Protein AF-A0AA97G2U2-F1 (afdb_monomer)

Sequence (354 aa):
MERSEQIRFDKLYQKHITTLKLQGKRKSTIDLYSRPLRRLATFFDRCPDRLSPEDLKTYFAALVESHSWSTVKTDRNGLQFFWKHVLGKHWDFVEIIKPPTVKRLPVILTPAEVERLLNTARKLRYYTILLTLYGMGLRLAEGLNLTIADIDSELMRVHLRIHFVVPGGGINTRRKEWRKLTGNYLFNGKNLAMVFRAKLLRALDEQELLSPSLKTRLPIEWVVNCKRVGKGLPALEYLSRYLYRGVISDTNILASKRGKVTFSYLNSETGKKEKRTLPGEDFLWLVLKHVLPRRLRRSRDYGFLRSNAKKQLSLVQLVLNVMVKAVEPVIRPKFTCRHGESMKHIAFSFVKPT

Nearest PDB structures (foldseek):
  2a3v-assembly1_D  TM=5.791E-01  e=4.083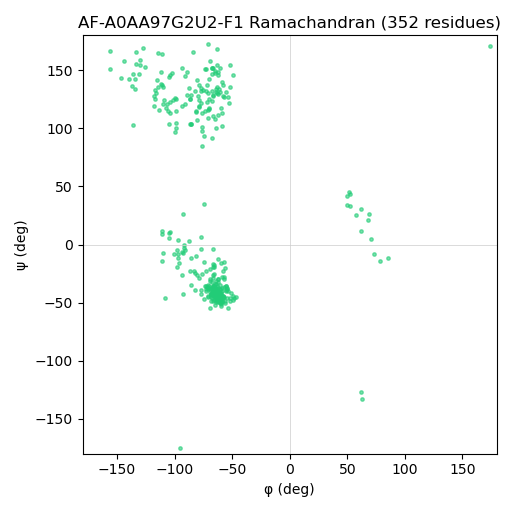E-06  Vibrio cholerae O1 biovar El Tor str. N16961
  2a3v-assembly1_A  TM=4.121E-01  e=2.142E-06  Vibrio cholerae O1 biovar El Tor str. N16961
  2a3v-assembly1_C  TM=4.114E-01  e=3.424E-06  Vibrio cholerae O1 biovar El Tor str. N16961
  5hxy-assembly5_E  TM=3.703E-01  e=7.227E-05  Thermoplasma acidophilum DSM 1728
  5jk0-assembly1_B  TM=4.618E-01  e=1.791E-02  Helicobacter pylori 26695

Solvent-accessible surface area (backbone atoms only — not comparable to full-atom values): 22022 Å² total; per-residue (Å²): 101,56,71,72,46,46,56,52,38,53,54,52,51,52,48,40,54,48,53,39,50,75,72,67,51,52,72,71,53,46,55,56,36,47,50,34,58,54,52,52,24,65,72,68,46,42,46,73,90,77,60,50,74,66,53,51,48,55,50,51,56,58,42,59,78,78,42,56,69,70,52,52,53,41,32,52,53,21,48,48,47,38,34,47,73,63,70,67,39,84,72,78,81,75,87,75,80,77,75,89,72,81,84,74,69,72,64,52,70,50,73,70,53,47,52,54,56,47,68,64,40,83,47,65,75,54,28,52,50,53,50,50,30,60,79,68,67,47,52,69,72,58,52,75,67,62,49,74,90,36,52,40,78,89,78,74,43,66,68,77,86,83,87,84,89,77,72,74,46,49,74,41,80,89,78,74,39,82,44,70,57,90,67,75,59,97,59,59,32,66,62,45,18,54,53,48,50,54,53,51,52,50,57,34,47,79,65,72,69,57,50,76,72,54,65,76,71,54,75,87,79,57,89,43,93,72,78,72,61,82,91,34,58,70,56,50,57,56,51,44,58,74,72,68,61,64,98,68,58,72,91,31,56,73,45,77,58,94,66,28,33,30,30,54,48,17,37,55,90,76,71,40,83,40,75,49,73,38,49,43,67,58,51,49,49,65,57,50,74,75,54,68,60,90,94,57,65,99,72,85,64,58,77,55,66,23,90,87,26,54,70,57,35,53,51,52,31,57,78,66,69,55,84,73,77,79,74,77,78,78,79,74,80,81,64,51,44,101,84,68,46,79,62,80,88,82,86,80,83,85,75,80,83,129

Secondary structure (DSSP, 8-state):
--HHHHHHHHHHHHHHHHHHHHTT--HHHHHHHHHHHHHHHHHHTS-GGG--HHHHHHHHHHHHHHS-HHHHHHHHHHHHHHIIIII---------PPP----PPPEE--HHHHHHHHHT--SHHHHHHHHHHHHHT--HHHHHT--GGGEETTTTEE---------SEEEETTTTEEEE-SSS-SS-HHHHHHHHHHHHHHHHHTTT---HHHHHHS-S---------TTSHHHHHHHHHHHS--SS-GGGEEEEETTEEEEEEEETTT-SEEEEEEEHHHHHHHHHTTSPPTT--S----GGGSTT-HHHHHHHHHHTT---PPPPP--PPP-B-TTSPBPPP-----PPP-

Radius of gyration: 27.24 Å; Cα contacts (8 Å, |Δi|>4): 253; chains: 1; bounding box: 66×60×68 Å

Structure (mmCIF, N/CA/C/O backbone):
data_AF-A0AA97G2U2-F1
#
_entry.id   AF-A0AA97G2U2-F1
#
loop_
_atom_site.group_PDB
_atom_site.id
_atom_site.type_symbol
_atom_site.label_atom_id
_atom_site.label_alt_id
_atom_site.label_comp_id
_atom_site.label_asym_id
_atom_site.label_entity_id
_atom_site.label_seq_id
_atom_site.pdbx_PDB_ins_code
_atom_site.Cartn_x
_atom_site.Cartn_y
_atom_site.Cartn_z
_atom_site.occupancy
_atom_site.B_iso_or_equiv
_atom_site.auth_seq_id
_atom_site.auth_comp_id
_atom_site.auth_asym_id
_atom_site.auth_atom_id
_atom_site.pdbx_PDB_model_num
ATOM 1 N N . MET A 1 1 ? -24.948 20.578 20.829 1.00 77.25 1 MET A N 1
ATOM 2 C CA . MET A 1 1 ? -24.490 19.706 21.923 1.00 77.25 1 MET A CA 1
ATOM 3 C C . MET A 1 1 ? -24.205 20.587 23.129 1.00 77.25 1 MET A C 1
ATOM 5 O O . MET A 1 1 ? -23.583 21.636 22.964 1.00 77.25 1 MET A O 1
ATOM 9 N N . GLU A 1 2 ? -24.676 20.225 24.323 1.00 85.38 2 GLU A N 1
ATOM 10 C CA . GLU A 1 2 ? -24.436 21.028 25.531 1.00 85.38 2 GLU A CA 1
ATOM 11 C C . GLU A 1 2 ? -22.942 21.121 25.880 1.00 85.38 2 GLU A C 1
ATOM 13 O O . GLU A 1 2 ? -22.147 20.232 25.565 1.00 85.38 2 GLU A O 1
ATOM 18 N N . ARG A 1 3 ? -22.539 22.185 26.587 1.00 85.56 3 ARG A N 1
ATOM 19 C CA . ARG A 1 3 ? -21.127 22.447 26.930 1.00 85.56 3 ARG A CA 1
ATOM 20 C C . ARG A 1 3 ? -20.479 21.297 27.714 1.00 85.56 3 ARG A C 1
ATOM 22 O O . ARG A 1 3 ? -19.308 20.988 27.497 1.00 85.56 3 ARG A O 1
ATOM 29 N N . SER A 1 4 ? -21.235 20.647 28.597 1.00 86.44 4 SER A N 1
ATOM 30 C CA . SER A 1 4 ? -20.796 19.479 29.374 1.00 86.44 4 SER A CA 1
ATOM 31 C C . SER A 1 4 ? -20.524 18.259 28.479 1.00 86.44 4 SER A C 1
ATOM 33 O O . SER A 1 4 ? -19.511 17.572 28.640 1.00 86.44 4 SER A O 1
ATOM 35 N N . GLU A 1 5 ? -21.384 18.019 27.489 1.00 86.06 5 GLU A N 1
ATOM 36 C CA . GLU A 1 5 ? -21.228 16.951 26.503 1.00 86.06 5 GLU A CA 1
ATOM 37 C C . GLU A 1 5 ? -20.093 17.234 25.513 1.00 86.06 5 GLU A C 1
ATOM 39 O O . GLU A 1 5 ? -19.361 16.310 25.157 1.00 86.06 5 GLU A O 1
ATOM 44 N N . GLN A 1 6 ? -19.873 18.497 25.136 1.00 88.69 6 GLN A N 1
ATOM 45 C CA . GLN A 1 6 ? -18.737 18.905 24.304 1.00 88.69 6 GLN A CA 1
ATOM 46 C C . GLN A 1 6 ? -17.396 18.599 24.972 1.00 88.69 6 GLN A C 1
ATOM 48 O O . GLN A 1 6 ? -16.544 17.948 24.369 1.00 88.69 6 GLN A O 1
ATOM 53 N N . ILE A 1 7 ? -17.243 18.952 26.250 1.00 91.94 7 ILE A N 1
ATOM 54 C CA . ILE A 1 7 ? -16.037 18.628 27.028 1.00 91.94 7 ILE A CA 1
ATOM 55 C C . ILE A 1 7 ? -15.820 17.107 27.089 1.00 91.94 7 ILE A C 1
ATOM 57 O O . ILE A 1 7 ? -14.694 16.613 26.957 1.00 91.94 7 ILE A O 1
ATOM 61 N N . ARG A 1 8 ? -16.903 16.337 27.263 1.00 92.81 8 ARG A N 1
ATOM 62 C CA . ARG A 1 8 ? -16.850 14.870 27.280 1.00 92.81 8 ARG A CA 1
ATOM 63 C C . ARG A 1 8 ? -16.425 14.301 25.925 1.00 92.81 8 ARG A C 1
ATOM 65 O O . ARG A 1 8 ? -15.553 13.428 25.885 1.00 92.81 8 ARG A O 1
ATOM 72 N N . PHE A 1 9 ? -16.999 14.807 24.835 1.00 94.50 9 PHE A N 1
ATOM 73 C CA . PHE A 1 9 ? -16.639 14.420 23.474 1.00 94.50 9 PHE A CA 1
ATOM 74 C C . PHE A 1 9 ? -15.167 14.699 23.195 1.00 94.50 9 PHE A C 1
ATOM 76 O O . PHE A 1 9 ? -14.460 13.793 22.760 1.00 94.50 9 PHE A O 1
ATOM 83 N N . ASP A 1 10 ? -14.679 15.897 23.513 1.00 93.69 10 ASP A N 1
ATOM 84 C CA . ASP A 1 10 ? -13.291 16.281 23.262 1.00 93.69 10 ASP A CA 1
ATOM 85 C C . ASP A 1 10 ? -12.318 15.361 24.010 1.00 93.69 10 ASP A C 1
ATOM 87 O O . ASP A 1 10 ? -11.344 14.868 23.431 1.00 93.69 10 ASP A O 1
ATOM 91 N N . LYS A 1 11 ? -12.626 15.017 25.268 1.00 95.31 11 LYS A N 1
ATOM 92 C CA . LYS A 1 11 ? -11.837 14.058 26.055 1.00 95.31 11 LYS A CA 1
ATOM 93 C C . LYS A 1 11 ? -11.797 12.672 25.401 1.00 95.31 11 LYS A C 1
ATOM 95 O O . LYS A 1 11 ? -10.724 12.073 25.278 1.00 95.31 11 LYS A O 1
ATOM 100 N N . LEU A 1 12 ? -12.944 12.151 24.963 1.00 95.19 12 LEU A N 1
ATOM 101 C CA . LEU A 1 12 ? -13.034 10.846 24.298 1.00 95.19 12 LEU A CA 1
ATOM 102 C C . LEU A 1 12 ? -12.365 10.847 22.920 1.00 95.19 12 LEU A C 1
ATOM 104 O O . LEU A 1 12 ? -11.692 9.881 22.555 1.00 95.19 12 LEU A O 1
ATOM 108 N N . TYR A 1 13 ? -12.491 11.942 22.180 1.00 95.75 13 TYR A N 1
ATOM 109 C CA . TYR A 1 13 ? -11.870 12.138 20.880 1.00 95.75 13 TYR A CA 1
ATOM 110 C C . TYR A 1 13 ? -10.338 12.164 20.992 1.00 95.75 13 TYR A C 1
ATOM 112 O O . TYR A 1 13 ? -9.645 11.471 20.239 1.00 95.75 13 TYR A O 1
ATOM 120 N N . GLN A 1 14 ? -9.789 12.867 21.989 1.00 96.38 14 GLN A N 1
ATOM 121 C CA . GLN A 1 14 ? -8.349 12.845 22.268 1.00 96.38 14 GLN A CA 1
ATOM 122 C C . GLN A 1 14 ? -7.867 11.467 22.725 1.00 96.38 14 GLN A C 1
ATOM 124 O O . GLN A 1 14 ? -6.810 10.999 22.281 1.00 96.38 14 GLN A O 1
ATOM 129 N N . LYS A 1 15 ? -8.656 10.767 23.550 1.00 96.00 15 LYS A N 1
ATOM 130 C CA . LYS A 1 15 ? -8.360 9.382 23.939 1.00 96.00 15 LYS A CA 1
ATOM 131 C C . LYS A 1 15 ? -8.313 8.470 22.710 1.00 96.00 15 LYS A C 1
ATOM 133 O O . LYS A 1 15 ? -7.369 7.701 22.569 1.00 96.00 15 LYS A O 1
ATOM 138 N N . HIS A 1 16 ? -9.250 8.611 21.771 1.00 96.38 16 HIS A N 1
ATOM 139 C CA . HIS A 1 16 ? -9.268 7.851 20.515 1.00 96.38 16 HIS A CA 1
ATOM 140 C C . HIS A 1 16 ? -8.024 8.081 19.660 1.00 96.38 16 HIS A C 1
ATOM 142 O O . HIS A 1 16 ? -7.372 7.120 19.246 1.00 96.38 16 HIS A O 1
ATOM 148 N N . ILE A 1 17 ? -7.649 9.344 19.437 1.00 96.25 17 ILE A N 1
ATOM 149 C CA . ILE A 1 17 ? -6.424 9.693 18.703 1.00 96.25 17 ILE A CA 1
ATOM 150 C C . ILE A 1 17 ? -5.197 9.086 19.388 1.00 96.25 17 ILE A C 1
ATOM 152 O O . ILE A 1 17 ? -4.329 8.522 18.717 1.00 96.25 17 ILE A O 1
ATOM 156 N N . THR A 1 18 ? -5.125 9.180 20.714 1.00 96.25 18 THR A N 1
ATOM 157 C CA . THR A 1 18 ? -4.015 8.638 21.504 1.00 96.25 18 THR A CA 1
ATOM 158 C C . THR A 1 18 ? -3.934 7.121 21.363 1.00 96.25 18 THR A C 1
ATOM 160 O O . THR A 1 18 ? -2.876 6.600 21.015 1.00 96.25 18 THR A O 1
ATOM 163 N N . THR A 1 19 ? -5.050 6.404 21.492 1.00 95.06 19 THR A N 1
ATOM 164 C CA . THR A 1 19 ? -5.099 4.948 21.303 1.00 95.06 19 THR A CA 1
ATOM 165 C C . THR A 1 19 ? -4.700 4.537 19.883 1.00 95.06 19 THR A C 1
ATOM 167 O O . THR A 1 19 ? -3.943 3.582 19.702 1.00 95.06 19 THR A O 1
ATOM 170 N N . LEU A 1 20 ? -5.138 5.272 18.854 1.00 94.25 20 LEU A N 1
ATOM 171 C CA . LEU A 1 20 ? -4.722 5.021 17.470 1.00 94.25 20 LEU A CA 1
ATOM 172 C C . LEU A 1 20 ? -3.209 5.222 17.275 1.00 94.25 20 LEU A C 1
ATOM 174 O O . LEU A 1 20 ? -2.570 4.427 16.576 1.00 94.25 20 LEU A O 1
ATOM 178 N N . LYS A 1 21 ? -2.622 6.253 17.898 1.00 93.50 21 LYS A N 1
ATOM 179 C CA . LYS A 1 21 ? -1.168 6.491 17.886 1.00 93.50 21 LYS A CA 1
ATOM 180 C C . LYS A 1 21 ? -0.411 5.367 18.593 1.00 93.50 21 LYS A C 1
ATOM 182 O O . LYS A 1 21 ? 0.549 4.851 18.025 1.00 93.50 21 LYS A O 1
ATOM 187 N N . LEU A 1 22 ? -0.868 4.949 19.775 1.00 91.38 22 LEU A N 1
ATOM 188 C CA . LEU A 1 22 ? -0.257 3.866 20.556 1.00 91.38 22 LEU A CA 1
ATOM 189 C C . LEU A 1 22 ? -0.299 2.522 19.816 1.00 91.38 22 LEU A C 1
ATOM 191 O O . LEU A 1 22 ? 0.646 1.743 19.886 1.00 91.38 22 LEU A O 1
ATOM 195 N N . GLN A 1 23 ? -1.337 2.278 19.011 1.00 88.00 23 GLN A N 1
ATOM 196 C CA . GLN A 1 23 ? -1.393 1.119 18.113 1.00 88.00 23 GLN A CA 1
ATOM 197 C C . GLN A 1 23 ? -0.549 1.263 16.829 1.00 88.00 23 GLN A C 1
ATOM 199 O O . GLN A 1 23 ? -0.628 0.418 15.931 1.00 88.00 23 GLN A O 1
ATOM 204 N N . GLY A 1 24 ? 0.240 2.331 16.690 1.00 83.88 24 GLY A N 1
ATOM 205 C CA . GLY A 1 24 ? 1.142 2.539 15.558 1.00 83.88 24 GLY A CA 1
ATOM 206 C C . GLY A 1 24 ? 0.432 2.806 14.227 1.00 83.88 24 GLY A C 1
ATOM 207 O O . GLY A 1 24 ? 0.981 2.503 13.161 1.00 83.88 24 GLY A O 1
ATOM 208 N N . LYS A 1 25 ? -0.799 3.341 14.247 1.00 85.19 25 LYS A N 1
ATOM 209 C CA . LYS A 1 25 ? -1.521 3.690 13.013 1.00 85.19 25 LYS A CA 1
ATOM 210 C C . LYS A 1 25 ? -0.831 4.857 12.295 1.00 85.19 25 LYS A C 1
ATOM 212 O O . LYS A 1 25 ? -0.264 5.756 12.912 1.00 85.19 25 LYS A O 1
ATOM 217 N N . ARG A 1 26 ? -0.874 4.859 10.956 1.00 79.81 26 ARG A N 1
ATOM 218 C CA . ARG A 1 26 ? -0.343 5.973 10.147 1.00 79.81 26 ARG A CA 1
ATOM 219 C C . ARG A 1 26 ? -1.197 7.229 10.356 1.00 79.81 26 ARG A C 1
ATOM 221 O O . ARG A 1 26 ? -2.400 7.103 10.554 1.00 79.81 26 ARG A O 1
ATOM 228 N N . LYS A 1 27 ? -0.608 8.424 10.202 1.00 85.75 27 LYS A N 1
ATOM 229 C CA . LYS A 1 27 ? -1.322 9.718 10.295 1.00 85.75 27 LYS A CA 1
ATOM 230 C C . LYS A 1 27 ? -2.602 9.759 9.448 1.00 85.75 27 LYS A C 1
ATOM 232 O O . LYS A 1 27 ? -3.647 10.144 9.952 1.00 85.75 27 LYS A O 1
ATOM 237 N N . SER A 1 28 ? -2.539 9.275 8.205 1.00 83.94 28 SER A N 1
ATOM 238 C CA . SER A 1 28 ? -3.712 9.196 7.324 1.00 83.94 28 SER A CA 1
ATOM 239 C C . SER A 1 28 ? -4.807 8.273 7.863 1.00 83.94 28 SER A C 1
ATOM 241 O O . SER A 1 28 ? -5.982 8.586 7.740 1.00 83.94 28 SER A O 1
ATOM 243 N N . THR A 1 29 ? -4.445 7.153 8.494 1.00 86.38 29 THR A N 1
ATOM 244 C CA . THR A 1 29 ? -5.404 6.250 9.146 1.00 86.38 29 THR A CA 1
ATOM 245 C C . THR A 1 29 ? -6.003 6.877 10.400 1.00 86.38 29 THR A C 1
ATOM 247 O O . THR A 1 29 ? -7.185 6.682 10.645 1.00 86.38 29 THR A O 1
ATOM 250 N N . ILE A 1 30 ? -5.209 7.625 11.175 1.00 92.06 30 ILE A N 1
ATOM 251 C CA . ILE A 1 30 ? -5.694 8.332 12.367 1.00 92.06 30 ILE A CA 1
ATOM 252 C C . ILE A 1 30 ? -6.787 9.327 11.975 1.00 92.06 30 ILE A C 1
ATOM 254 O O . ILE A 1 30 ? -7.871 9.271 12.543 1.00 92.06 30 ILE A O 1
ATOM 258 N N . ASP A 1 31 ? -6.527 10.173 10.975 1.00 91.38 31 ASP A N 1
ATOM 259 C CA . ASP A 1 31 ? -7.524 11.132 10.487 1.00 91.38 31 ASP A CA 1
ATOM 260 C C . ASP A 1 31 ? -8.761 10.423 9.917 1.00 91.38 31 ASP A C 1
ATOM 262 O O . ASP A 1 31 ? -9.901 10.754 10.240 1.00 91.38 31 ASP A O 1
ATOM 266 N N . LEU A 1 32 ? -8.547 9.371 9.125 1.00 91.56 32 LEU A N 1
ATOM 267 C CA . LEU A 1 32 ? -9.634 8.597 8.542 1.00 91.56 32 LEU A CA 1
ATOM 268 C C . LEU A 1 32 ? -10.539 7.955 9.612 1.00 91.56 32 LEU A C 1
ATOM 270 O O . LEU A 1 32 ? -11.752 7.927 9.438 1.00 91.56 32 LEU A O 1
ATOM 274 N N . TYR A 1 33 ? -9.966 7.463 10.715 1.00 94.75 33 TYR A N 1
ATOM 275 C CA . TYR A 1 33 ? -10.696 6.797 11.802 1.00 94.75 33 TYR A CA 1
ATOM 276 C C . TYR A 1 33 ? -11.264 7.779 12.833 1.00 94.75 33 TYR A C 1
ATOM 278 O O . TYR A 1 33 ? -12.066 7.366 13.669 1.00 94.75 33 TYR A O 1
ATOM 286 N N . SER A 1 34 ? -10.872 9.055 12.805 1.00 94.12 34 SER A N 1
ATOM 287 C CA . SER A 1 34 ? -11.412 10.085 13.698 1.00 94.12 34 SER A CA 1
ATOM 288 C C . SER A 1 34 ? -12.587 10.854 13.080 1.00 94.12 34 SER A C 1
ATOM 290 O O . SER A 1 34 ? -13.474 11.311 13.797 1.00 94.12 34 SER A O 1
ATOM 292 N N . ARG A 1 35 ? -12.662 10.947 11.743 1.00 94.38 35 ARG A N 1
ATOM 293 C CA . ARG A 1 35 ? -13.822 11.507 11.014 1.00 94.38 35 ARG A CA 1
ATOM 294 C C . ARG A 1 35 ? -15.188 10.920 11.409 1.00 94.38 35 ARG A C 1
ATOM 296 O O . ARG A 1 35 ? -16.113 11.721 11.514 1.00 94.38 35 ARG A O 1
ATOM 303 N N . PRO A 1 36 ? -15.351 9.601 11.623 1.00 93.88 36 PRO A N 1
ATOM 304 C CA . PRO A 1 36 ? -16.652 9.013 11.936 1.00 93.88 36 PRO A CA 1
ATOM 305 C C . PRO A 1 36 ? -17.188 9.488 13.285 1.00 93.88 36 PRO A C 1
ATOM 307 O O . PRO A 1 36 ? -18.372 9.749 13.397 1.00 93.88 36 PRO A O 1
ATOM 310 N N . LEU A 1 37 ? -16.317 9.685 14.283 1.00 94.12 37 LEU A N 1
ATOM 311 C CA . LEU A 1 37 ? -16.710 10.206 15.598 1.00 94.12 37 LEU A CA 1
ATOM 312 C C . LEU A 1 37 ? -17.297 11.611 15.506 1.00 94.12 37 LEU A C 1
ATOM 314 O O . LEU A 1 37 ? -18.313 11.886 16.130 1.00 94.12 37 LEU A O 1
ATOM 318 N N . ARG A 1 38 ? -16.667 12.481 14.706 1.00 93.31 38 ARG A N 1
ATOM 319 C CA . ARG A 1 38 ? -17.168 13.839 14.463 1.00 93.31 38 ARG A CA 1
ATOM 320 C C . ARG A 1 38 ? -18.510 13.802 13.740 1.00 93.31 38 ARG A C 1
ATOM 322 O O . ARG A 1 38 ? -19.444 14.436 14.196 1.00 93.31 38 ARG A O 1
ATOM 329 N N . ARG A 1 39 ? -18.623 13.011 12.666 1.00 92.81 39 ARG A N 1
ATOM 330 C CA . ARG A 1 39 ? -19.886 12.871 11.923 1.00 92.81 39 ARG A CA 1
ATOM 331 C C . ARG A 1 39 ? -21.014 12.323 12.792 1.00 92.81 39 ARG A C 1
ATOM 333 O O . ARG A 1 39 ? -22.110 12.857 12.737 1.00 92.81 39 ARG A O 1
ATOM 340 N N . LEU A 1 40 ? -20.733 11.309 13.605 1.00 92.69 40 LEU A N 1
ATOM 341 C CA . LEU A 1 40 ? -21.715 10.700 14.496 1.00 92.69 40 LEU A CA 1
ATOM 342 C C . LEU A 1 40 ? -22.173 11.678 15.588 1.00 92.69 40 LEU A C 1
ATOM 344 O O . LEU A 1 40 ? -23.368 11.791 15.834 1.00 92.69 40 LEU A O 1
ATOM 348 N N . ALA A 1 41 ? -21.234 12.417 16.191 1.00 92.50 41 ALA A N 1
ATOM 349 C CA . ALA A 1 41 ? -21.554 13.440 17.184 1.00 92.50 41 ALA A CA 1
ATOM 350 C C . ALA A 1 41 ? -22.382 14.585 16.584 1.00 92.50 41 ALA A C 1
ATOM 352 O O . ALA A 1 41 ? -23.347 15.014 17.198 1.00 92.50 41 ALA A O 1
ATOM 353 N N . THR A 1 42 ? -22.055 15.035 15.367 1.00 92.25 42 THR A N 1
ATOM 354 C CA . THR A 1 42 ? -22.853 16.040 14.647 1.00 92.25 42 THR A CA 1
ATOM 355 C C . THR A 1 42 ? -24.238 15.517 14.264 1.00 92.25 42 THR A C 1
ATOM 357 O O . THR A 1 42 ? -25.196 16.272 14.320 1.00 92.25 42 THR A O 1
ATOM 360 N N . PHE A 1 43 ? -24.361 14.240 13.886 1.00 92.88 43 PHE A N 1
ATOM 361 C CA . PHE A 1 43 ? -25.628 13.655 13.440 1.00 92.88 43 PHE A CA 1
ATOM 362 C C . PHE A 1 43 ? -26.667 13.547 14.565 1.00 92.88 43 PHE A C 1
ATOM 364 O O . PHE A 1 43 ? -27.832 13.850 14.344 1.00 92.88 43 PHE A O 1
ATOM 371 N N . PHE A 1 44 ? -26.250 13.132 15.765 1.00 91.94 44 PHE A N 1
ATOM 372 C CA . PHE A 1 44 ? -27.149 12.981 16.921 1.00 91.94 44 PHE A CA 1
ATOM 373 C C . PHE A 1 44 ? -27.139 14.168 17.885 1.00 91.94 44 PHE A C 1
ATOM 375 O O . PHE A 1 44 ? -27.868 14.150 18.873 1.00 91.94 44 PHE A O 1
ATOM 382 N N . ASP A 1 45 ? -26.270 15.149 17.638 1.00 90.25 45 ASP A N 1
ATOM 383 C CA . ASP A 1 45 ? -25.952 16.249 18.552 1.00 90.25 45 ASP A CA 1
ATOM 384 C C . ASP A 1 45 ? -25.617 15.790 19.987 1.00 90.25 45 ASP A C 1
ATOM 386 O O . ASP A 1 45 ? -25.945 16.453 20.971 1.00 90.25 45 ASP A O 1
ATOM 390 N N . ARG A 1 46 ? -24.983 14.615 20.108 1.00 88.75 46 ARG A N 1
ATOM 391 C CA . ARG A 1 46 ? -24.734 13.906 21.373 1.00 88.75 46 ARG A CA 1
ATOM 392 C C . ARG A 1 46 ? -23.396 13.185 21.377 1.00 88.75 46 ARG A C 1
ATOM 394 O O . ARG A 1 46 ? -22.847 12.810 20.338 1.00 88.75 46 ARG A O 1
ATOM 401 N N . CYS A 1 47 ? -22.883 12.921 22.577 1.00 89.38 47 CYS A N 1
ATOM 402 C CA . CYS A 1 47 ? -21.619 12.209 22.734 1.00 89.38 47 CYS A CA 1
ATOM 403 C C . CYS A 1 47 ? -21.723 10.727 22.280 1.00 89.38 47 CYS A C 1
ATOM 405 O O . CYS A 1 47 ? -22.635 10.020 22.718 1.00 89.38 47 CYS A O 1
ATOM 407 N N . PRO A 1 48 ? -20.778 10.205 21.462 1.00 87.94 48 PRO A N 1
ATOM 408 C CA . PRO A 1 48 ? -20.838 8.848 20.908 1.00 87.94 48 PRO A CA 1
ATOM 409 C C . PRO A 1 48 ? -20.928 7.699 21.920 1.00 87.94 48 PRO A C 1
ATOM 411 O O . PRO A 1 48 ? -21.358 6.608 21.563 1.00 87.94 48 PRO A O 1
ATOM 414 N N . ASP A 1 49 ? -20.497 7.897 23.168 1.00 88.94 49 ASP A N 1
ATOM 415 C CA . ASP A 1 49 ? -20.493 6.852 24.200 1.00 88.94 49 ASP A CA 1
ATOM 416 C C . ASP A 1 49 ? -21.880 6.529 24.776 1.00 88.94 49 ASP A C 1
ATOM 418 O O . ASP A 1 49 ? -22.038 5.482 25.421 1.00 88.94 49 ASP A O 1
ATOM 422 N N . ARG A 1 50 ? -22.858 7.410 24.527 1.00 87.25 50 ARG A N 1
ATOM 423 C CA . ARG A 1 50 ? -24.265 7.283 24.933 1.00 87.25 50 ARG A CA 1
ATOM 424 C C . ARG A 1 50 ? -25.164 6.658 23.864 1.00 87.25 50 ARG A C 1
ATOM 426 O O . ARG A 1 50 ? -26.328 6.408 24.146 1.00 87.25 50 ARG A O 1
ATOM 433 N N . LEU A 1 51 ? -24.640 6.413 22.665 1.00 87.94 51 LEU A N 1
ATOM 434 C CA . LEU A 1 51 ? -25.425 5.888 21.552 1.00 87.94 51 LEU A CA 1
ATOM 435 C C . LEU A 1 51 ? -25.651 4.381 21.688 1.00 87.94 51 LEU A C 1
ATOM 437 O O . LEU A 1 51 ? -24.737 3.620 22.026 1.00 87.94 51 LEU A O 1
ATOM 441 N N . SER A 1 52 ? -26.877 3.968 21.396 1.00 87.44 52 SER A N 1
ATOM 442 C CA . SER A 1 52 ? -27.314 2.579 21.353 1.00 87.44 52 SER A CA 1
ATOM 443 C C . SER A 1 52 ? -27.004 1.930 19.993 1.00 87.44 52 SER A C 1
ATOM 445 O O . SER A 1 52 ? -26.721 2.620 19.008 1.00 87.44 52 SER A O 1
ATOM 447 N N . PRO A 1 53 ? -27.076 0.591 19.889 1.00 85.06 53 PRO A N 1
ATOM 448 C CA . PRO A 1 53 ? -26.997 -0.093 18.599 1.00 85.06 53 PRO A CA 1
ATOM 449 C C . PRO A 1 53 ? -28.068 0.361 17.591 1.00 85.06 53 PRO A C 1
ATOM 451 O O . PRO A 1 53 ? -27.805 0.360 16.388 1.00 85.06 53 PRO A O 1
ATOM 454 N N . GLU A 1 54 ? -29.245 0.783 18.063 1.00 86.25 54 GLU A N 1
ATOM 455 C CA . GLU A 1 54 ? -30.331 1.266 17.201 1.00 86.25 54 GLU A CA 1
ATOM 456 C C . GLU A 1 54 ? -30.029 2.661 16.631 1.00 86.25 54 GLU A C 1
ATOM 458 O O . GLU A 1 54 ? -30.255 2.922 15.448 1.00 86.25 54 GLU A O 1
ATOM 463 N N . ASP A 1 55 ? -29.379 3.522 17.416 1.00 89.50 55 ASP A N 1
ATOM 464 C CA . ASP A 1 55 ? -28.857 4.801 16.921 1.00 89.50 55 ASP A CA 1
ATOM 465 C C . ASP A 1 55 ? -27.805 4.566 15.826 1.00 89.50 55 ASP A C 1
ATOM 467 O O . ASP A 1 55 ? -27.806 5.210 14.776 1.00 89.50 55 ASP A O 1
ATOM 471 N N . LEU A 1 56 ? -26.921 3.579 16.010 1.00 88.75 56 LEU A N 1
ATOM 472 C CA . LEU A 1 56 ? -25.928 3.237 14.990 1.00 88.75 56 LEU A CA 1
ATOM 473 C C . LEU A 1 56 ? -26.579 2.745 13.689 1.00 88.75 56 LEU A C 1
ATOM 475 O O . LEU A 1 56 ? -26.098 3.109 12.614 1.00 88.75 56 LEU A O 1
ATOM 479 N N . LYS A 1 57 ? -27.669 1.967 13.757 1.00 88.81 57 LYS A N 1
ATOM 480 C CA . LYS A 1 57 ? -28.447 1.583 12.565 1.00 88.81 57 LYS A CA 1
ATOM 481 C C . LYS A 1 57 ? -29.005 2.807 11.847 1.00 88.81 57 LYS A C 1
ATOM 483 O O . LYS A 1 57 ? -28.785 2.933 10.644 1.00 88.81 57 LYS A O 1
ATOM 488 N N . THR A 1 58 ? -29.638 3.721 12.580 1.00 90.88 58 THR A N 1
ATOM 489 C CA . THR A 1 58 ? -30.186 4.975 12.035 1.00 90.88 58 THR A CA 1
ATOM 490 C C . THR A 1 58 ? -29.104 5.802 11.336 1.00 90.88 58 THR A C 1
ATOM 492 O O . THR A 1 58 ? -29.283 6.236 10.198 1.00 90.88 58 THR A O 1
ATOM 495 N N . TYR A 1 59 ? -27.9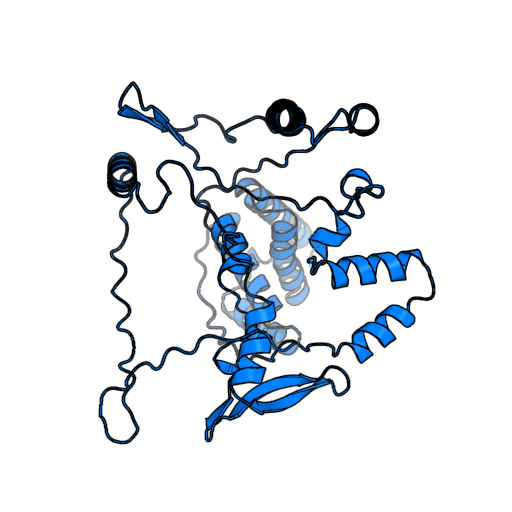31 5.944 11.960 1.00 91.94 59 TYR A N 1
ATOM 496 C CA . TYR A 1 59 ? -26.794 6.635 11.351 1.00 91.94 59 TYR A CA 1
ATOM 497 C C . TYR A 1 59 ? -26.318 5.959 10.064 1.00 91.94 59 TYR A C 1
ATOM 499 O O . TYR A 1 59 ? -26.095 6.626 9.055 1.00 91.94 59 TYR A O 1
ATOM 507 N N . PHE A 1 60 ? -26.140 4.635 10.078 1.00 91.00 60 PHE A N 1
ATOM 508 C CA . PHE A 1 60 ? -25.651 3.923 8.902 1.00 91.00 60 PHE A CA 1
ATOM 509 C C . PHE A 1 60 ? -26.667 3.894 7.759 1.00 91.00 60 PHE A C 1
ATOM 511 O O . PHE A 1 60 ? -26.234 3.949 6.609 1.00 91.00 60 PHE A O 1
ATOM 518 N N . ALA A 1 61 ? -27.970 3.875 8.049 1.00 89.75 61 ALA A N 1
ATOM 519 C CA . ALA A 1 61 ? -29.018 4.020 7.042 1.00 89.75 61 ALA A CA 1
ATOM 520 C C . ALA A 1 61 ? -28.888 5.367 6.306 1.00 89.75 61 ALA A C 1
ATOM 522 O O . ALA A 1 61 ? -28.687 5.381 5.092 1.00 89.75 61 ALA A O 1
ATOM 523 N N . ALA A 1 62 ? -28.831 6.481 7.044 1.00 90.81 62 ALA A N 1
ATOM 524 C CA . ALA A 1 62 ? -28.643 7.817 6.465 1.00 90.81 62 ALA A CA 1
ATOM 525 C C . ALA A 1 62 ? -27.280 7.987 5.756 1.00 90.81 62 ALA A C 1
ATOM 527 O O . ALA A 1 62 ? -27.141 8.693 4.748 1.00 90.81 62 ALA A O 1
ATOM 528 N N . LEU A 1 63 ? -26.232 7.332 6.265 1.00 90.81 63 LEU A N 1
ATOM 529 C CA . LEU A 1 63 ? -24.896 7.411 5.677 1.00 90.81 63 LEU A CA 1
ATOM 530 C C . LEU A 1 63 ? -24.810 6.684 4.328 1.00 90.81 63 LEU A C 1
ATOM 532 O O . LEU A 1 63 ? -24.078 7.133 3.446 1.00 90.81 63 LEU A O 1
ATOM 536 N N . VAL A 1 64 ? -25.523 5.567 4.160 1.00 89.38 64 VAL A N 1
ATOM 537 C CA . VAL A 1 64 ? -25.535 4.800 2.902 1.00 89.38 64 VAL A CA 1
ATOM 538 C C . VAL A 1 64 ? -26.207 5.581 1.771 1.00 89.38 64 VAL A C 1
ATOM 540 O O . VAL A 1 64 ? -25.770 5.461 0.628 1.00 89.38 64 VAL A O 1
ATOM 543 N N . GLU A 1 65 ? -27.203 6.412 2.078 1.00 87.50 65 GLU A N 1
ATOM 544 C CA . GLU A 1 65 ? -27.881 7.260 1.087 1.00 87.50 65 GLU A CA 1
ATOM 545 C C . GLU A 1 65 ? -27.001 8.418 0.603 1.00 87.50 65 GLU A C 1
ATOM 547 O O . GLU A 1 65 ? -27.008 8.774 -0.574 1.00 87.50 65 GLU A O 1
ATOM 552 N N . SER A 1 66 ? -26.199 8.988 1.502 1.00 87.25 66 SER A N 1
ATOM 553 C CA . SER A 1 66 ? -25.435 10.212 1.238 1.00 87.25 66 SER A CA 1
ATOM 554 C C . SER A 1 66 ? -23.973 9.977 0.841 1.00 87.25 66 SER A C 1
ATOM 556 O O . SER A 1 66 ? -23.336 10.868 0.278 1.00 87.25 66 SER A O 1
ATOM 558 N N . HIS A 1 67 ? -23.398 8.805 1.139 1.00 87.94 67 HIS A N 1
ATOM 559 C CA . HIS A 1 67 ? -21.964 8.557 0.974 1.00 87.94 67 HIS A CA 1
ATOM 560 C C . HIS A 1 67 ? -21.630 7.236 0.276 1.00 87.94 67 HIS A C 1
ATOM 562 O O . HIS A 1 67 ? -22.335 6.234 0.334 1.00 87.94 67 HIS A O 1
ATOM 568 N N . SER A 1 68 ? -20.439 7.199 -0.334 1.00 85.31 68 SER A N 1
ATOM 569 C CA . SER A 1 68 ? -19.916 5.982 -0.957 1.00 85.31 68 SER A CA 1
ATOM 570 C C . SER A 1 68 ? -19.745 4.833 0.046 1.00 85.31 68 SER A C 1
ATOM 572 O O . SER A 1 68 ? -19.370 5.036 1.204 1.00 85.31 68 SER A O 1
ATOM 574 N N . TRP A 1 69 ? -19.844 3.592 -0.436 1.00 84.50 69 TRP A N 1
ATOM 575 C CA . TRP A 1 69 ? -19.593 2.411 0.398 1.00 84.50 69 TRP A CA 1
ATOM 576 C C . TRP A 1 69 ? -18.182 2.367 1.013 1.00 84.50 69 TRP A C 1
ATOM 578 O O . TRP A 1 69 ? -17.969 1.781 2.076 1.00 84.50 69 TRP A O 1
ATOM 588 N N . SER A 1 70 ? -17.190 2.987 0.361 1.00 81.88 70 SER A N 1
ATOM 589 C CA . SER A 1 70 ? -15.850 3.114 0.944 1.00 81.88 70 SER A CA 1
ATOM 590 C C . SER A 1 70 ? -15.879 3.960 2.215 1.00 81.88 70 SER A C 1
ATOM 592 O O . SER A 1 70 ? -15.173 3.646 3.171 1.00 81.88 70 SER A O 1
ATOM 594 N N . THR A 1 71 ? -16.696 5.012 2.229 1.00 88.50 71 THR A N 1
ATOM 595 C CA . THR A 1 71 ? -16.910 5.866 3.396 1.00 88.50 71 THR A CA 1
ATOM 596 C C . THR A 1 71 ? -17.657 5.106 4.485 1.00 88.50 71 THR A C 1
ATOM 598 O O . THR A 1 71 ? -17.161 5.044 5.602 1.00 88.50 71 THR A O 1
ATOM 601 N N . VAL A 1 72 ? -18.762 4.430 4.153 1.00 89.25 72 VAL A N 1
ATOM 602 C CA . VAL A 1 72 ? -19.538 3.610 5.107 1.00 89.25 72 VAL A CA 1
ATOM 603 C C . VAL A 1 72 ? -18.651 2.566 5.794 1.00 89.25 72 VAL A C 1
ATOM 605 O O . VAL A 1 72 ? -18.640 2.437 7.018 1.00 89.25 72 VAL A O 1
ATOM 608 N N . LYS A 1 73 ? -17.822 1.860 5.015 1.00 87.44 73 LYS A N 1
ATOM 609 C CA . LYS A 1 73 ? -16.867 0.875 5.540 1.00 87.44 73 LYS A CA 1
ATOM 610 C C . LYS A 1 73 ? -15.824 1.507 6.459 1.00 87.44 73 LYS A C 1
ATOM 612 O O . LYS A 1 73 ? -15.480 0.926 7.488 1.00 87.44 73 LYS A O 1
ATOM 617 N N . THR A 1 74 ? -15.275 2.649 6.062 1.00 88.62 74 THR A N 1
ATOM 618 C CA . THR A 1 74 ? -14.324 3.400 6.882 1.00 88.62 74 THR A CA 1
ATOM 619 C C . THR A 1 74 ? -14.954 3.820 8.204 1.00 88.62 74 THR A C 1
ATOM 621 O O . THR A 1 74 ? -14.338 3.624 9.250 1.00 88.62 74 THR A O 1
ATOM 624 N N . ASP A 1 75 ? -16.175 4.344 8.156 1.00 91.50 75 ASP A N 1
ATOM 625 C CA . ASP A 1 75 ? -16.900 4.811 9.328 1.00 91.50 75 ASP A CA 1
ATOM 626 C C . ASP A 1 75 ? -17.158 3.677 10.302 1.00 91.50 75 ASP A C 1
ATOM 628 O O . ASP A 1 75 ? -16.757 3.765 11.460 1.00 91.50 75 ASP A O 1
ATOM 632 N N . ARG A 1 76 ? -17.678 2.555 9.800 1.00 90.56 76 ARG A N 1
ATOM 633 C CA . ARG A 1 76 ? -17.835 1.327 10.580 1.00 90.56 76 ARG A CA 1
ATOM 634 C C . ARG A 1 76 ? -16.541 0.901 11.262 1.00 90.56 76 ARG A C 1
ATOM 636 O O . ARG A 1 76 ? -16.545 0.626 12.454 1.00 90.56 76 ARG A O 1
ATOM 643 N N . ASN A 1 77 ? -15.424 0.867 10.537 1.00 90.50 77 ASN A N 1
ATOM 644 C CA . ASN A 1 77 ? -14.144 0.451 11.114 1.00 90.50 77 ASN A CA 1
ATOM 645 C C . ASN A 1 77 ? -13.620 1.444 12.170 1.00 90.50 77 ASN A C 1
ATOM 647 O O . ASN A 1 77 ? -13.004 1.022 13.149 1.00 90.50 77 ASN A O 1
ATOM 651 N N . GLY A 1 78 ? -13.836 2.748 11.969 1.00 92.44 78 GLY A N 1
ATOM 652 C CA . GLY A 1 78 ? -13.453 3.789 12.923 1.00 92.44 78 GLY A CA 1
ATOM 653 C C . GLY A 1 78 ? -14.277 3.734 14.210 1.00 92.44 78 GLY A C 1
ATOM 654 O O . GLY A 1 78 ? -13.704 3.788 15.298 1.00 92.44 78 GLY A O 1
ATOM 655 N N . LEU A 1 79 ? -15.595 3.547 14.095 1.00 92.75 79 LEU A N 1
ATOM 656 C CA . LEU A 1 79 ? -16.493 3.387 15.242 1.00 92.75 79 LEU A CA 1
ATOM 657 C C . LEU A 1 79 ? -16.236 2.060 15.967 1.00 92.75 79 LEU A C 1
ATOM 659 O O . LEU A 1 79 ? -16.022 2.058 17.173 1.00 92.75 79 LEU A O 1
ATOM 663 N N . GLN A 1 80 ? -16.092 0.946 15.248 1.00 91.38 80 GLN A N 1
ATOM 664 C CA . GLN A 1 80 ? -15.726 -0.338 15.855 1.00 91.38 80 GLN A CA 1
ATOM 665 C C . GLN A 1 80 ? -14.422 -0.241 16.662 1.00 91.38 80 GLN A C 1
ATOM 667 O O . GLN A 1 80 ? -14.315 -0.802 17.754 1.00 91.38 80 GLN A O 1
ATOM 672 N N . PHE A 1 81 ? -13.426 0.492 16.150 1.00 93.44 81 PHE A N 1
ATOM 673 C CA . PHE A 1 81 ? -12.198 0.761 16.893 1.00 93.44 81 PHE A CA 1
ATOM 674 C C . PHE A 1 81 ? -12.473 1.537 18.184 1.00 93.44 81 PHE A C 1
ATOM 676 O O . PHE A 1 81 ? -11.942 1.173 19.233 1.00 93.44 81 PHE A O 1
ATOM 683 N N . PHE A 1 82 ? -13.282 2.596 18.110 1.00 94.19 82 PHE A N 1
ATOM 684 C CA . PHE A 1 82 ? -13.622 3.428 19.261 1.00 94.19 82 PHE A CA 1
ATOM 685 C C . PHE A 1 82 ? -14.335 2.625 20.358 1.00 94.19 82 PHE A C 1
ATOM 687 O O . PHE A 1 82 ? -13.882 2.621 21.502 1.00 94.19 82 PHE A O 1
ATOM 694 N N . TRP A 1 83 ? -15.378 1.867 20.012 1.00 92.50 83 TRP A N 1
ATOM 695 C CA . TRP A 1 83 ? -16.105 1.032 20.976 1.00 92.50 83 TRP A CA 1
ATOM 696 C C . TRP A 1 83 ? -15.183 0.016 21.644 1.00 92.50 83 TRP A C 1
ATOM 698 O O . TRP A 1 83 ? -15.104 -0.043 22.872 1.00 92.50 83 TRP A O 1
ATOM 708 N N . LYS A 1 84 ? -14.402 -0.710 20.840 1.00 92.44 84 LYS A N 1
ATOM 709 C CA . LYS A 1 84 ? -13.534 -1.775 21.342 1.00 92.44 84 LYS A CA 1
ATOM 710 C C . LYS A 1 84 ? -12.371 -1.261 22.190 1.00 92.44 84 LYS A C 1
ATOM 712 O O . LYS A 1 84 ? -12.030 -1.875 23.194 1.00 92.44 84 LYS A O 1
ATOM 717 N N . HIS A 1 85 ? -11.711 -0.183 21.768 1.00 92.75 85 HIS A N 1
ATOM 718 C CA . HIS A 1 85 ? -10.416 0.218 22.330 1.00 92.75 85 HIS A CA 1
ATOM 719 C C . HIS A 1 85 ? -10.446 1.511 23.150 1.00 92.75 85 HIS A C 1
ATOM 721 O O . HIS A 1 85 ? -9.479 1.794 23.855 1.00 92.75 85 HIS A O 1
ATOM 727 N N . VAL A 1 86 ? -11.511 2.309 23.060 1.00 93.44 86 VAL A N 1
ATOM 728 C CA . VAL A 1 86 ? -11.646 3.565 23.816 1.00 93.44 86 VAL A CA 1
ATOM 729 C C . VAL A 1 86 ? -12.686 3.422 24.920 1.00 93.44 86 VAL A C 1
ATOM 731 O O . VAL A 1 86 ? -12.400 3.812 26.059 1.00 93.44 86 VAL A O 1
ATOM 734 N N . LEU A 1 87 ? -13.844 2.839 24.587 1.00 91.75 87 LEU A N 1
ATOM 735 C CA . LEU A 1 87 ? -14.925 2.565 25.539 1.00 91.75 87 LEU A CA 1
ATOM 736 C C . LEU A 1 87 ? -14.771 1.220 26.257 1.00 91.75 87 LEU A C 1
ATOM 738 O O . LEU A 1 87 ? -15.336 1.053 27.330 1.00 91.75 87 LEU A O 1
ATOM 742 N N . GLY A 1 88 ? -14.026 0.272 25.678 1.00 88.75 88 GLY A N 1
ATOM 743 C CA . GLY A 1 88 ? -13.906 -1.084 26.225 1.00 88.75 88 GLY A CA 1
ATOM 744 C C . GLY A 1 88 ? -15.211 -1.884 26.147 1.00 88.75 88 GLY A C 1
ATOM 745 O O . GLY A 1 88 ? -15.385 -2.837 26.897 1.00 88.75 88 GLY A O 1
ATOM 746 N N . LYS A 1 89 ? -16.132 -1.490 25.261 1.00 88.06 89 LYS A N 1
ATOM 747 C CA . LYS A 1 89 ? -17.419 -2.158 25.051 1.00 88.06 89 LYS A CA 1
ATOM 748 C C . LYS A 1 89 ? -17.313 -3.171 23.914 1.00 88.06 89 LYS A C 1
ATOM 750 O O . LYS A 1 89 ? -16.524 -2.997 22.977 1.00 88.06 89 LYS A O 1
ATOM 755 N N . HIS A 1 90 ? -18.137 -4.214 23.982 1.00 82.69 90 HIS A N 1
ATOM 756 C CA . HIS A 1 90 ? -18.356 -5.086 22.836 1.00 82.69 90 HIS A CA 1
ATOM 757 C C . HIS A 1 90 ? -18.989 -4.280 21.688 1.00 82.69 90 HIS A C 1
ATOM 759 O O . HIS A 1 90 ? -19.718 -3.315 21.919 1.00 82.69 90 HIS A O 1
ATOM 765 N N . TRP A 1 91 ? -18.640 -4.626 20.449 1.00 82.38 91 TRP A N 1
ATOM 766 C CA . TRP A 1 91 ? -19.246 -4.018 19.268 1.00 82.38 91 TRP A CA 1
ATOM 767 C C . TRP A 1 91 ? -20.328 -4.955 18.759 1.00 82.38 91 TRP A C 1
ATOM 769 O O . TRP A 1 91 ? -20.015 -5.974 18.136 1.00 82.38 91 TRP A O 1
ATOM 779 N N . ASP A 1 92 ? -21.579 -4.592 19.009 1.00 74.00 92 ASP A N 1
ATOM 780 C CA . ASP A 1 92 ? -22.717 -5.343 18.502 1.00 74.00 92 ASP A CA 1
ATOM 781 C C . ASP A 1 92 ? -22.897 -5.020 17.022 1.00 74.00 92 ASP A C 1
ATOM 783 O O . ASP A 1 92 ? -22.951 -3.863 16.594 1.00 74.00 92 ASP A O 1
ATOM 787 N N . PHE A 1 93 ? -22.842 -6.069 16.209 1.00 67.94 93 PHE A N 1
ATOM 788 C CA . PHE A 1 93 ? -22.715 -5.932 14.772 1.00 67.94 93 PHE A CA 1
ATOM 789 C C . PHE A 1 93 ? -24.012 -5.388 14.172 1.00 67.94 93 PHE A C 1
ATOM 791 O O . PHE A 1 93 ? -25.034 -6.064 14.167 1.00 67.94 93 PHE A O 1
ATOM 798 N N . VAL A 1 94 ? -23.952 -4.187 13.598 1.00 67.75 94 VAL A N 1
ATOM 799 C CA . VAL A 1 94 ? -24.981 -3.731 12.663 1.00 67.75 94 VAL A CA 1
ATOM 800 C C . VAL A 1 94 ? -24.741 -4.436 11.325 1.00 67.75 94 VAL A C 1
ATOM 802 O O . VAL A 1 94 ? -23.714 -4.202 10.677 1.00 67.75 94 VAL A O 1
ATOM 805 N N . GLU A 1 95 ? -25.658 -5.316 10.914 1.00 64.69 95 GLU A N 1
ATOM 806 C CA . GLU A 1 95 ? -25.625 -5.964 9.599 1.00 64.69 95 GLU A CA 1
ATOM 807 C C . GLU A 1 95 ? -25.879 -4.944 8.485 1.00 64.69 95 GLU A C 1
ATOM 809 O O . GLU A 1 95 ? -27.007 -4.674 8.090 1.00 64.69 95 GLU A O 1
ATOM 814 N N . ILE A 1 96 ? -24.802 -4.360 7.958 1.00 68.31 96 ILE A N 1
ATOM 815 C CA . ILE A 1 96 ? -24.869 -3.489 6.781 1.00 68.31 96 ILE A CA 1
ATOM 816 C C . ILE A 1 96 ? -24.480 -4.320 5.557 1.00 68.31 96 ILE A C 1
ATOM 818 O O . ILE A 1 96 ? -23.292 -4.565 5.301 1.00 68.31 96 ILE A O 1
ATOM 822 N N . ILE A 1 97 ? -25.481 -4.765 4.798 1.00 61.00 97 ILE A N 1
ATOM 823 C CA . ILE A 1 97 ? -25.272 -5.499 3.549 1.00 61.00 97 ILE A CA 1
ATOM 824 C C . ILE A 1 97 ? -24.767 -4.519 2.495 1.00 61.00 97 ILE A C 1
ATOM 826 O O . ILE A 1 97 ? -25.398 -3.510 2.188 1.00 61.00 97 ILE A O 1
ATOM 830 N N . LYS A 1 98 ? -23.599 -4.817 1.921 1.00 61.69 98 LYS A N 1
ATOM 831 C CA . LYS A 1 98 ? -23.071 -4.044 0.800 1.00 61.69 98 LYS A CA 1
ATOM 832 C C . LYS A 1 98 ? -23.971 -4.270 -0.424 1.00 61.69 98 LYS A C 1
ATOM 834 O O . LYS A 1 98 ? -24.028 -5.413 -0.881 1.00 61.69 98 LYS A O 1
ATOM 839 N N . PRO A 1 99 ? -24.544 -3.222 -1.044 1.00 58.34 99 PRO A N 1
ATOM 840 C CA . PRO A 1 99 ? -25.216 -3.374 -2.328 1.00 58.34 99 PRO A CA 1
ATOM 841 C C . PRO A 1 99 ? -24.235 -3.941 -3.371 1.00 58.34 99 PRO A C 1
ATOM 843 O O . PRO A 1 99 ? -23.073 -3.507 -3.408 1.00 58.34 99 PRO A O 1
ATOM 846 N N . PRO A 1 100 ? -24.639 -4.904 -4.217 1.00 54.53 100 PRO A N 1
ATOM 847 C CA . PRO A 1 100 ? -23.766 -5.474 -5.236 1.00 54.53 100 PRO A CA 1
ATOM 848 C C . PRO A 1 100 ? -23.270 -4.377 -6.187 1.00 54.53 100 PRO A C 1
ATOM 850 O O . PRO A 1 100 ? -23.964 -3.900 -7.076 1.00 54.53 100 PRO A O 1
ATOM 853 N N . THR A 1 101 ? -22.026 -3.945 -5.989 1.00 51.94 101 THR A N 1
ATOM 854 C CA . THR A 1 101 ? -21.394 -2.946 -6.852 1.00 51.94 101 THR A CA 1
ATOM 855 C C . THR A 1 101 ? -20.915 -3.612 -8.133 1.00 51.94 101 THR A C 1
ATOM 857 O O . THR A 1 101 ? -20.016 -4.458 -8.076 1.00 51.94 101 THR A O 1
ATOM 860 N N . VAL A 1 102 ? -21.433 -3.176 -9.282 1.00 55.16 102 VAL A N 1
ATOM 861 C CA . VAL A 1 102 ? -20.882 -3.525 -10.598 1.00 55.16 102 VAL A CA 1
ATOM 862 C C . VAL A 1 102 ? -19.425 -3.049 -10.650 1.00 55.16 102 VAL A C 1
ATOM 864 O O . VAL A 1 102 ? -19.152 -1.848 -10.605 1.00 55.16 102 VAL A O 1
ATOM 867 N N . LYS A 1 103 ? -18.461 -3.977 -10.710 1.00 46.72 103 LYS A N 1
ATOM 868 C CA . LYS A 1 103 ? -17.040 -3.641 -10.894 1.00 46.72 103 LYS A CA 1
ATOM 869 C C . LYS A 1 103 ? -16.869 -2.990 -12.271 1.00 46.72 103 LYS A C 1
ATOM 871 O O . LYS A 1 103 ? -16.848 -3.680 -13.289 1.00 46.72 103 LYS A O 1
ATOM 876 N N . ARG A 1 104 ? -16.773 -1.659 -12.307 1.00 42.56 104 ARG A N 1
ATOM 877 C CA . ARG A 1 104 ? -16.430 -0.910 -13.523 1.00 42.56 104 ARG A CA 1
ATOM 878 C C . ARG A 1 104 ? -14.952 -1.134 -13.841 1.00 42.56 104 ARG A C 1
ATOM 880 O O . ARG A 1 104 ? -14.117 -1.158 -12.936 1.00 42.56 104 ARG A O 1
ATOM 887 N N . LEU A 1 105 ? -14.648 -1.355 -15.115 1.00 44.72 105 LEU A N 1
ATOM 888 C CA . LEU A 1 105 ? -13.269 -1.514 -15.575 1.00 44.72 105 LEU A CA 1
ATOM 889 C C . LEU A 1 105 ? -12.570 -0.157 -15.563 1.00 44.72 105 LEU A C 1
ATOM 891 O O . LEU A 1 105 ? -13.256 0.846 -15.719 1.00 44.72 105 LEU A O 1
ATOM 895 N N . PRO A 1 106 ? -11.246 -0.094 -15.367 1.00 46.19 106 PRO A N 1
ATOM 896 C CA . PRO A 1 106 ? -10.513 1.151 -15.544 1.00 46.19 106 PRO A CA 1
ATOM 897 C C . PRO A 1 106 ? -10.612 1.617 -17.000 1.00 46.19 106 PRO A C 1
ATOM 899 O O . PRO A 1 106 ? -10.448 0.802 -17.909 1.00 46.19 106 PRO A O 1
ATOM 902 N N . VAL A 1 107 ? -10.866 2.912 -17.199 1.00 51.03 107 VAL A N 1
ATOM 903 C CA . VAL A 1 107 ? -10.761 3.589 -18.499 1.00 51.03 107 VAL A CA 1
ATOM 904 C C . VAL A 1 107 ? -9.304 3.497 -18.941 1.00 51.03 107 VAL A C 1
ATOM 906 O O . VAL A 1 107 ? -8.424 3.818 -18.141 1.00 51.03 107 VAL A O 1
ATOM 909 N N . ILE A 1 108 ? -9.033 3.060 -20.171 1.00 53.34 108 ILE A N 1
ATOM 910 C CA . ILE A 1 108 ? -7.675 3.074 -20.730 1.00 53.34 108 ILE A CA 1
ATOM 911 C C . ILE A 1 108 ? -7.666 4.076 -21.879 1.00 53.34 108 ILE A C 1
ATOM 913 O O . ILE A 1 108 ? -8.348 3.844 -22.870 1.00 53.34 108 ILE A O 1
ATOM 917 N N . LEU A 1 109 ? -6.890 5.156 -21.724 1.00 51.59 109 LEU A N 1
ATOM 918 C CA . LEU A 1 109 ? -6.671 6.160 -22.768 1.00 51.59 109 LEU A CA 1
ATOM 919 C C . LEU A 1 109 ? -6.013 5.521 -24.002 1.00 51.59 109 LEU A C 1
ATOM 921 O O . LEU A 1 109 ? -5.031 4.784 -23.860 1.00 51.59 109 LEU A O 1
ATOM 925 N N . THR A 1 110 ? -6.511 5.809 -25.207 1.00 65.12 110 THR A N 1
ATOM 926 C CA . THR A 1 110 ? -5.796 5.482 -26.450 1.00 65.12 110 THR A CA 1
ATOM 927 C C . THR A 1 110 ? -4.544 6.357 -26.590 1.00 65.12 110 THR A C 1
ATOM 929 O O . THR A 1 110 ? -4.487 7.446 -26.014 1.00 65.12 110 THR A O 1
ATOM 932 N N . PRO A 1 111 ? -3.532 5.941 -27.375 1.00 64.56 111 PRO A N 1
ATOM 933 C CA . PRO A 1 111 ? -2.344 6.764 -27.606 1.00 64.56 111 PRO A CA 1
ATOM 934 C C . PRO A 1 111 ? -2.663 8.178 -28.118 1.00 64.56 111 PRO A C 1
ATOM 936 O O . PRO A 1 111 ? -2.074 9.137 -27.629 1.00 64.56 111 PRO A O 1
ATOM 939 N N . ALA A 1 112 ? -3.643 8.314 -29.019 1.00 63.66 112 ALA A N 1
ATOM 940 C CA . ALA A 1 112 ? -4.066 9.607 -29.559 1.00 63.66 112 ALA A CA 1
ATOM 941 C C . ALA A 1 112 ? -4.719 10.505 -28.492 1.00 63.66 112 ALA A C 1
ATOM 943 O O . ALA A 1 112 ? -4.527 11.717 -28.486 1.00 63.66 112 ALA A O 1
ATOM 944 N N . GLU A 1 113 ? -5.474 9.933 -27.553 1.00 58.19 113 GLU A N 1
ATOM 945 C CA . GLU A 1 113 ? -6.049 10.694 -26.438 1.00 58.19 113 GLU A CA 1
ATOM 946 C C . GLU A 1 113 ? -5.012 11.096 -25.408 1.00 58.19 113 GLU A C 1
ATOM 948 O O . GLU A 1 113 ? -5.089 12.201 -24.877 1.00 58.19 113 GLU A O 1
ATOM 953 N N . VAL A 1 114 ? -4.045 10.220 -25.126 1.00 66.62 114 VAL A N 1
ATOM 954 C CA . VAL A 1 114 ? -2.918 10.582 -24.268 1.00 66.62 114 VAL A CA 1
ATOM 955 C C . VAL A 1 114 ? -2.162 11.747 -24.889 1.00 66.62 114 VAL A C 1
ATOM 957 O O . VAL A 1 114 ? -1.881 12.714 -24.192 1.00 66.62 114 VAL A O 1
ATOM 960 N N . GLU A 1 115 ? -1.884 11.693 -26.188 1.00 64.81 115 GLU A N 1
ATOM 961 C CA . GLU A 1 115 ? -1.221 12.774 -26.911 1.00 64.81 115 GLU A CA 1
ATOM 962 C C . GLU A 1 115 ? -2.018 14.082 -26.834 1.00 64.81 115 GLU A C 1
ATOM 964 O O . GLU A 1 115 ? -1.476 15.104 -26.413 1.00 64.81 115 GLU A O 1
ATOM 969 N N . ARG A 1 116 ? -3.326 14.053 -27.129 1.00 70.62 116 ARG A N 1
ATOM 970 C CA . ARG A 1 116 ? -4.195 15.234 -26.984 1.00 70.62 116 ARG A CA 1
ATOM 971 C C . ARG A 1 116 ? -4.186 15.774 -25.554 1.00 70.62 116 ARG A C 1
ATOM 973 O O . ARG A 1 116 ? -4.063 16.981 -25.366 1.00 70.62 116 ARG A O 1
ATOM 980 N N . LEU A 1 117 ? -4.280 14.899 -24.553 1.00 66.12 117 LEU A N 1
ATOM 981 C CA . LEU A 1 117 ? -4.279 15.268 -23.138 1.00 66.12 117 LEU A CA 1
ATOM 982 C C . LEU A 1 117 ? -2.950 15.898 -22.714 1.00 66.12 117 LEU A C 1
ATOM 984 O O . LEU A 1 117 ? -2.959 16.944 -22.068 1.00 66.12 117 LEU A O 1
ATOM 988 N N . LEU A 1 118 ? -1.817 15.316 -23.109 1.00 64.69 118 LEU A N 1
ATOM 989 C CA . LEU A 1 118 ? -0.495 15.890 -22.864 1.00 64.69 118 LEU A CA 1
ATOM 990 C C . LEU A 1 118 ? -0.380 17.266 -23.529 1.00 64.69 118 LEU A C 1
ATOM 992 O O . LEU A 1 118 ? -0.015 18.229 -22.860 1.00 64.69 118 LEU A O 1
ATOM 996 N N . ASN A 1 119 ? -0.812 17.397 -24.782 1.00 72.38 119 ASN A N 1
ATOM 997 C CA . ASN A 1 119 ? -0.754 18.650 -25.538 1.00 72.38 119 ASN A CA 1
ATOM 998 C C . ASN A 1 119 ? -1.673 19.759 -24.990 1.00 72.38 119 ASN A C 1
ATOM 1000 O O . ASN A 1 119 ? -1.448 20.935 -25.274 1.00 72.38 119 ASN A O 1
ATOM 1004 N N . THR A 1 120 ? -2.664 19.442 -24.145 1.00 72.38 120 THR A N 1
ATOM 1005 C CA . THR A 1 120 ? -3.440 20.483 -23.439 1.00 72.38 120 THR A CA 1
ATOM 1006 C C . THR A 1 120 ? -2.629 21.223 -22.370 1.00 72.38 120 THR A C 1
ATOM 1008 O O . THR A 1 120 ? -2.971 22.348 -21.991 1.00 72.38 120 THR A O 1
ATOM 1011 N N . ALA A 1 121 ? -1.536 20.630 -21.877 1.00 73.75 121 ALA A N 1
ATOM 1012 C CA . ALA A 1 121 ? -0.706 21.214 -20.836 1.00 73.75 121 ALA A CA 1
ATOM 1013 C C . ALA A 1 121 ? 0.190 22.334 -21.397 1.00 73.75 121 ALA A C 1
ATOM 1015 O O . ALA A 1 121 ? 1.366 22.141 -21.681 1.00 73.75 121 ALA A O 1
ATOM 1016 N N . ARG A 1 122 ? -0.358 23.553 -21.488 1.00 68.56 122 ARG A N 1
ATOM 1017 C CA . ARG A 1 122 ? 0.337 24.732 -22.049 1.00 68.56 122 ARG A CA 1
ATOM 1018 C C . ARG A 1 122 ? 1.544 25.222 -21.241 1.00 68.56 122 ARG A C 1
ATOM 1020 O O . ARG A 1 122 ? 2.344 26.000 -21.747 1.00 68.56 122 ARG A O 1
ATOM 1027 N N . LYS A 1 123 ? 1.675 24.820 -19.970 1.00 64.81 123 LYS A N 1
ATOM 1028 C CA . LYS A 1 123 ? 2.846 25.157 -19.144 1.00 64.81 123 LYS A CA 1
ATOM 1029 C C . LYS A 1 123 ? 3.809 23.979 -19.133 1.00 64.81 123 LYS A C 1
ATOM 1031 O O . LYS A 1 123 ? 3.428 22.901 -18.675 1.00 64.81 123 LYS A O 1
ATOM 1036 N N . LEU A 1 124 ? 5.065 24.235 -19.505 1.00 65.75 124 LEU A N 1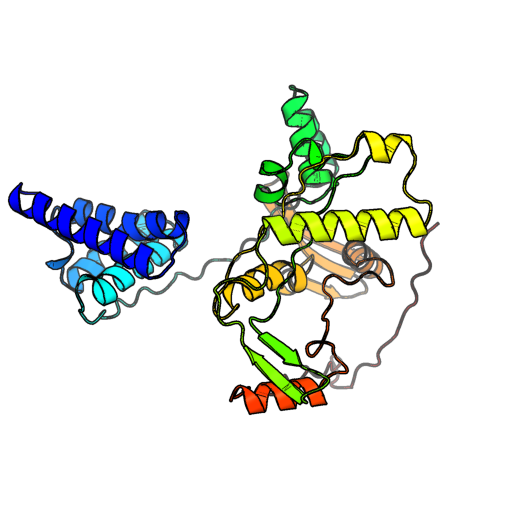
ATOM 1037 C CA . LEU A 1 124 ? 6.136 23.234 -19.568 1.00 65.75 124 LEU A CA 1
ATOM 1038 C C . LEU A 1 124 ? 6.193 22.359 -18.308 1.00 65.75 124 LEU A C 1
ATOM 1040 O O . LEU A 1 124 ? 6.188 21.141 -18.406 1.00 65.75 124 LEU A O 1
ATOM 1044 N N . ARG A 1 125 ? 6.103 22.963 -17.115 1.00 64.81 125 ARG A N 1
ATOM 1045 C CA . ARG A 1 125 ? 6.105 22.228 -15.837 1.00 64.81 125 ARG A CA 1
ATOM 1046 C C . ARG A 1 125 ? 5.043 21.123 -15.741 1.00 64.81 125 ARG A C 1
ATOM 1048 O O . ARG A 1 125 ? 5.310 20.074 -15.171 1.00 64.81 125 ARG A O 1
ATOM 1055 N N . TYR A 1 126 ? 3.840 21.346 -16.270 1.00 68.25 126 TYR A N 1
ATOM 1056 C CA . TYR A 1 126 ? 2.753 20.365 -16.210 1.00 68.25 126 TYR A CA 1
ATOM 1057 C C . TYR A 1 126 ? 2.892 19.319 -17.307 1.00 68.25 126 TYR A C 1
ATOM 1059 O O . TYR A 1 126 ? 2.698 18.136 -17.038 1.00 68.25 126 TYR A O 1
ATOM 1067 N N . TYR A 1 127 ? 3.297 19.751 -18.501 1.00 65.88 127 TYR A N 1
ATOM 1068 C CA . TYR A 1 127 ? 3.608 18.859 -19.609 1.00 65.88 127 TYR A CA 1
ATOM 1069 C C . TYR A 1 127 ? 4.683 17.840 -19.207 1.00 65.88 127 TYR A C 1
ATOM 1071 O O . TYR A 1 127 ? 4.462 16.635 -19.298 1.00 65.88 127 TYR A O 1
ATOM 1079 N N . THR A 1 128 ? 5.797 18.313 -18.636 1.00 70.69 128 THR A N 1
ATOM 1080 C CA . THR A 1 128 ? 6.904 17.470 -18.169 1.00 70.69 128 THR A CA 1
ATOM 1081 C C . THR A 1 128 ? 6.461 16.466 -17.107 1.00 70.69 128 THR A C 1
ATOM 1083 O O . THR A 1 128 ? 6.822 15.294 -17.195 1.00 70.69 128 THR A O 1
ATOM 1086 N N . ILE A 1 129 ? 5.646 16.876 -16.126 1.00 69.94 129 ILE A N 1
ATOM 1087 C CA . ILE A 1 129 ? 5.145 15.965 -15.083 1.00 69.94 129 ILE A CA 1
ATOM 1088 C C . ILE A 1 129 ? 4.266 14.870 -15.695 1.00 69.94 129 ILE A C 1
ATOM 1090 O O . ILE A 1 129 ? 4.459 13.691 -15.395 1.00 69.94 129 ILE A O 1
ATOM 1094 N N . LEU A 1 130 ? 3.309 15.243 -16.548 1.00 66.94 130 LEU A N 1
ATOM 1095 C CA . LEU A 1 130 ? 2.377 14.289 -17.147 1.00 66.94 130 LEU A CA 1
ATOM 1096 C C . LEU A 1 130 ? 3.099 13.308 -18.076 1.00 66.94 130 LEU A C 1
ATOM 1098 O O . LEU A 1 130 ? 2.858 12.103 -17.995 1.00 66.94 130 LEU A O 1
ATOM 1102 N N . LEU A 1 131 ? 4.030 13.806 -18.893 1.00 74.75 131 LEU A N 1
ATOM 1103 C CA . LEU A 1 131 ? 4.849 12.989 -19.782 1.00 74.75 131 LEU A CA 1
ATOM 1104 C C . LEU A 1 131 ? 5.746 12.027 -18.993 1.00 74.75 131 LEU A C 1
ATOM 1106 O O . LEU A 1 131 ? 5.854 10.862 -19.360 1.00 74.75 131 LEU A O 1
ATOM 1110 N N . THR A 1 132 ? 6.328 12.472 -17.875 1.00 71.38 132 THR A N 1
ATOM 1111 C CA . THR A 1 132 ? 7.154 11.619 -17.002 1.00 71.38 132 THR A CA 1
ATOM 1112 C C . THR A 1 132 ? 6.321 10.518 -16.349 1.00 71.38 132 THR A C 1
ATOM 1114 O O . THR A 1 132 ? 6.696 9.347 -16.391 1.00 71.38 132 THR A O 1
ATOM 1117 N N . LEU A 1 133 ? 5.159 10.864 -15.780 1.00 66.75 133 LEU A N 1
ATOM 1118 C CA . LEU A 1 133 ? 4.240 9.893 -15.179 1.00 66.75 133 LEU A CA 1
ATOM 1119 C C . LEU A 1 133 ? 3.779 8.843 -16.195 1.00 66.75 133 LEU A C 1
ATOM 1121 O O . LEU A 1 133 ? 3.787 7.651 -15.885 1.00 66.75 133 LEU A O 1
ATOM 1125 N N . TYR A 1 134 ? 3.397 9.286 -17.396 1.00 68.50 134 TYR A N 1
ATOM 1126 C CA . TYR A 1 134 ? 2.932 8.416 -18.471 1.00 68.50 134 TYR A CA 1
ATOM 1127 C C . TYR A 1 134 ? 4.059 7.548 -19.040 1.00 68.50 134 TYR A C 1
ATOM 1129 O O . TYR A 1 134 ? 3.950 6.323 -19.025 1.00 68.50 134 TYR A O 1
ATOM 1137 N N . GLY A 1 135 ? 5.160 8.165 -19.479 1.00 66.75 135 GLY A N 1
ATOM 1138 C CA . GLY A 1 135 ? 6.273 7.484 -20.144 1.00 66.75 135 GLY A CA 1
ATOM 1139 C C . GLY A 1 135 ? 6.964 6.446 -19.262 1.00 66.75 135 GLY A C 1
ATOM 1140 O O . GLY A 1 135 ? 7.444 5.431 -19.758 1.00 66.75 135 GLY A O 1
ATOM 1141 N N . MET A 1 136 ? 6.963 6.657 -17.944 1.00 67.75 136 MET A N 1
ATOM 1142 C CA . MET A 1 136 ? 7.557 5.730 -16.982 1.00 67.75 136 MET A CA 1
ATOM 1143 C C . MET A 1 136 ? 6.546 4.818 -16.270 1.00 67.75 136 MET A C 1
ATOM 1145 O O . MET A 1 136 ? 6.949 3.930 -15.516 1.00 67.75 136 MET A O 1
ATOM 1149 N N . GLY A 1 137 ? 5.240 5.039 -16.450 1.00 66.12 137 GLY A N 1
ATOM 1150 C CA . GLY A 1 137 ? 4.194 4.294 -15.743 1.00 66.12 137 GLY A CA 1
ATOM 1151 C C . GLY A 1 137 ? 4.233 4.455 -14.217 1.00 66.12 137 GLY A C 1
ATOM 1152 O O . GLY A 1 137 ? 3.874 3.525 -13.488 1.00 66.12 137 GLY A O 1
ATOM 1153 N N . LEU A 1 138 ? 4.692 5.609 -13.719 1.00 63.44 138 LEU A N 1
ATOM 1154 C CA . LEU A 1 138 ? 4.791 5.876 -12.283 1.00 63.44 138 LEU A CA 1
ATOM 1155 C C . LEU A 1 138 ? 3.402 6.032 -11.665 1.00 63.44 138 LEU A C 1
ATOM 1157 O O . LEU A 1 138 ? 2.505 6.665 -12.227 1.00 63.44 138 LEU A O 1
ATOM 1161 N N . ARG A 1 139 ? 3.218 5.528 -10.442 1.00 62.81 139 ARG A N 1
ATOM 1162 C CA . ARG A 1 139 ? 2.043 5.910 -9.649 1.00 62.81 139 ARG A CA 1
ATOM 1163 C C . ARG A 1 139 ? 2.135 7.385 -9.288 1.00 62.81 139 ARG A C 1
ATOM 1165 O O . ARG A 1 139 ? 3.220 7.903 -9.049 1.00 62.81 139 ARG A O 1
ATOM 1172 N N . LEU A 1 140 ? 0.981 8.025 -9.103 1.00 56.31 140 LEU A N 1
ATOM 1173 C CA . LEU A 1 140 ? 0.899 9.437 -8.714 1.00 56.31 140 LEU A CA 1
ATOM 1174 C C . LEU A 1 140 ? 1.807 9.780 -7.519 1.00 56.31 140 LEU A C 1
ATOM 1176 O O . LEU A 1 140 ? 2.552 10.747 -7.567 1.00 56.31 140 LEU A O 1
ATOM 1180 N N . ALA A 1 141 ? 1.804 8.955 -6.468 1.00 58.84 141 ALA A N 1
ATOM 1181 C CA . ALA A 1 141 ? 2.666 9.174 -5.307 1.00 58.84 141 ALA A CA 1
ATOM 1182 C C . ALA A 1 141 ? 4.162 8.960 -5.603 1.00 58.84 141 ALA A C 1
ATOM 1184 O O . ALA A 1 141 ? 4.992 9.573 -4.944 1.00 58.84 141 ALA A O 1
ATOM 1185 N N . GLU A 1 142 ? 4.522 8.093 -6.549 1.00 63.19 142 GLU A N 1
ATOM 1186 C CA . GLU A 1 142 ? 5.917 7.893 -6.963 1.00 63.19 142 GLU A CA 1
ATOM 1187 C C . GLU A 1 142 ? 6.402 9.130 -7.737 1.00 63.19 142 GLU A C 1
ATOM 1189 O O . GLU A 1 142 ? 7.451 9.668 -7.400 1.00 63.19 142 GLU A O 1
ATOM 1194 N N . GLY A 1 143 ? 5.594 9.659 -8.665 1.00 68.69 143 GLY A N 1
ATOM 1195 C CA . GLY A 1 143 ? 5.938 10.879 -9.401 1.00 68.69 143 GLY A CA 1
ATOM 1196 C C . GLY A 1 143 ? 5.931 12.155 -8.556 1.00 68.69 143 GLY A C 1
ATOM 1197 O O . GLY A 1 143 ? 6.823 12.979 -8.702 1.00 68.69 143 GLY A O 1
ATOM 1198 N N . LEU A 1 144 ? 4.995 12.307 -7.611 1.00 67.81 144 LEU A N 1
ATOM 1199 C CA . LEU A 1 144 ? 4.971 13.458 -6.690 1.00 67.81 144 LEU A CA 1
ATOM 1200 C C . LEU A 1 144 ? 6.172 13.501 -5.731 1.00 67.81 144 LEU A C 1
ATOM 1202 O O . LEU A 1 144 ? 6.438 14.543 -5.145 1.00 67.81 144 LEU A O 1
ATOM 1206 N N . ASN A 1 145 ? 6.861 12.374 -5.533 1.00 68.69 145 ASN A N 1
ATOM 1207 C CA . ASN A 1 145 ? 8.052 12.289 -4.688 1.00 68.69 145 ASN A CA 1
ATOM 1208 C C . ASN A 1 145 ? 9.353 12.194 -5.503 1.00 68.69 145 ASN A C 1
ATOM 1210 O O . ASN A 1 145 ? 10.394 11.904 -4.903 1.00 68.69 145 ASN A O 1
ATOM 1214 N N . LEU A 1 146 ? 9.304 12.391 -6.829 1.00 67.00 146 LEU A N 1
ATOM 1215 C CA . LEU A 1 146 ? 10.503 12.568 -7.649 1.00 67.00 146 LEU A CA 1
ATOM 1216 C C . LEU A 1 146 ? 11.215 13.853 -7.229 1.00 67.00 146 LEU A C 1
ATOM 1218 O O . LEU A 1 146 ? 10.608 14.916 -7.114 1.00 67.00 146 LEU A O 1
ATOM 1222 N N . THR A 1 147 ? 12.513 13.740 -7.012 1.00 67.62 147 THR A N 1
ATOM 1223 C CA . THR A 1 147 ? 13.414 14.849 -6.713 1.00 67.62 147 THR A CA 1
ATOM 1224 C C . THR A 1 147 ? 14.405 15.021 -7.857 1.00 67.62 147 THR A C 1
ATOM 1226 O O . THR A 1 147 ? 14.575 14.118 -8.674 1.00 67.62 147 THR A O 1
ATOM 1229 N N . ILE A 1 148 ? 15.096 16.162 -7.907 1.00 65.75 148 ILE A N 1
ATOM 1230 C CA . ILE A 1 148 ? 16.141 16.418 -8.915 1.00 65.75 148 ILE A CA 1
ATOM 1231 C C . ILE A 1 148 ? 17.214 15.316 -8.876 1.00 65.75 148 ILE A C 1
ATOM 1233 O O . ILE A 1 148 ? 17.671 14.874 -9.920 1.00 65.75 148 ILE A O 1
ATOM 1237 N N . ALA A 1 149 ? 17.538 14.796 -7.687 1.00 60.81 149 ALA A N 1
ATOM 1238 C CA . ALA A 1 149 ? 18.511 13.716 -7.516 1.00 60.81 149 ALA A CA 1
ATOM 1239 C C . ALA A 1 149 ? 18.064 12.369 -8.119 1.00 60.81 149 ALA A C 1
ATOM 1241 O O . ALA A 1 149 ? 18.894 11.492 -8.344 1.00 60.81 149 ALA A O 1
ATOM 1242 N N . ASP A 1 150 ? 16.764 12.181 -8.371 1.00 62.81 150 ASP A N 1
ATOM 1243 C CA . ASP A 1 150 ? 16.255 10.976 -9.024 1.00 62.81 150 ASP A CA 1
ATOM 1244 C C . ASP A 1 150 ? 16.405 11.055 -10.563 1.00 62.81 150 ASP A C 1
ATOM 1246 O O . ASP A 1 150 ? 16.211 10.041 -11.228 1.00 62.81 150 ASP A O 1
ATOM 1250 N N . ILE A 1 151 ? 16.754 12.211 -11.145 1.00 70.75 151 ILE A N 1
ATOM 1251 C CA . ILE A 1 151 ? 16.858 12.426 -12.599 1.00 70.75 151 ILE A CA 1
ATOM 1252 C C . ILE A 1 151 ? 18.332 12.535 -13.000 1.00 70.75 151 ILE A C 1
ATOM 1254 O O . ILE A 1 151 ? 19.029 13.458 -12.591 1.00 70.75 151 ILE A O 1
ATOM 1258 N N . ASP A 1 152 ? 18.793 11.607 -13.834 1.00 70.81 152 ASP A N 1
ATOM 1259 C CA . ASP A 1 152 ? 20.101 11.660 -14.484 1.00 70.81 152 ASP A CA 1
ATOM 1260 C C . ASP A 1 152 ? 19.915 12.169 -15.919 1.00 70.81 152 ASP A C 1
ATOM 1262 O O . ASP A 1 152 ? 19.521 11.423 -16.823 1.00 70.81 152 ASP A O 1
ATOM 1266 N N . SER A 1 153 ? 20.135 13.471 -16.108 1.00 71.62 153 SER A N 1
ATOM 1267 C CA . SER A 1 153 ? 19.936 14.143 -17.395 1.00 71.62 153 SER A CA 1
ATOM 1268 C C . SER A 1 153 ? 21.002 13.800 -18.432 1.00 71.62 153 SER A C 1
ATOM 1270 O O . SER A 1 153 ? 20.733 13.928 -19.620 1.00 71.62 153 SER A O 1
ATOM 1272 N N . GLU A 1 154 ? 22.193 13.362 -18.017 1.00 63.03 154 GLU A N 1
ATOM 1273 C CA . GLU A 1 154 ? 23.256 12.987 -18.957 1.00 63.03 154 GLU A CA 1
ATOM 1274 C C . GLU A 1 154 ? 22.995 11.620 -19.576 1.00 63.03 154 GLU A C 1
ATOM 1276 O O . GLU A 1 154 ? 23.200 11.420 -20.770 1.00 63.03 154 GLU A O 1
ATOM 1281 N N . LEU A 1 155 ? 22.497 10.681 -18.772 1.00 56.75 155 LEU A N 1
ATOM 1282 C CA . LEU A 1 155 ? 22.170 9.336 -19.237 1.00 56.75 155 LEU A CA 1
ATOM 1283 C C . LEU A 1 155 ? 20.718 9.196 -19.706 1.00 56.75 155 LEU A C 1
ATOM 1285 O O . LEU A 1 155 ? 20.322 8.098 -20.107 1.00 56.75 155 LEU A O 1
ATOM 1289 N N . MET A 1 156 ? 19.925 10.273 -19.645 1.00 69.50 156 MET A N 1
ATOM 1290 C CA . MET A 1 156 ? 18.485 10.286 -19.933 1.00 69.50 156 MET A CA 1
ATOM 1291 C C . MET A 1 156 ? 17.729 9.196 -19.155 1.00 69.50 156 MET A C 1
ATOM 1293 O O . MET A 1 156 ? 16.900 8.461 -19.699 1.00 69.50 156 MET A O 1
ATOM 1297 N N . ARG A 1 157 ? 18.039 9.056 -17.860 1.00 67.88 157 ARG A N 1
ATOM 1298 C CA . ARG A 1 157 ? 17.488 8.017 -16.978 1.00 67.88 157 ARG A CA 1
ATOM 1299 C C . ARG A 1 157 ? 16.866 8.625 -15.735 1.00 67.88 157 ARG A C 1
ATOM 1301 O O . ARG A 1 157 ? 17.280 9.664 -15.238 1.00 67.88 157 ARG A O 1
ATOM 1308 N N . VAL A 1 158 ? 15.890 7.914 -15.189 1.00 65.00 158 VAL A N 1
ATOM 1309 C CA . VAL A 1 158 ? 15.317 8.227 -13.883 1.00 65.00 158 VAL A CA 1
ATOM 1310 C C . VAL A 1 158 ? 15.571 7.045 -12.958 1.00 65.00 158 VAL A C 1
ATOM 1312 O O . VAL A 1 158 ? 15.278 5.893 -13.289 1.00 65.00 158 VAL A O 1
ATOM 1315 N N . HIS A 1 159 ? 16.147 7.330 -11.797 1.00 61.38 159 HIS A N 1
ATOM 1316 C CA . HIS A 1 159 ? 16.500 6.350 -10.788 1.00 61.38 159 HIS A CA 1
ATOM 1317 C C . HIS A 1 159 ? 15.240 5.720 -10.181 1.00 61.38 159 HIS A C 1
ATOM 1319 O O . HIS A 1 159 ? 14.471 6.343 -9.448 1.00 61.38 159 HIS A O 1
ATOM 1325 N N . LEU A 1 160 ? 15.026 4.438 -10.483 1.00 57.16 160 LEU A N 1
ATOM 1326 C CA . LEU A 1 160 ? 13.921 3.656 -9.933 1.00 57.16 160 LEU A CA 1
ATOM 1327 C C . LEU A 1 160 ? 14.219 3.233 -8.490 1.00 57.16 160 LEU A C 1
ATOM 1329 O O . LEU A 1 160 ? 15.268 2.664 -8.184 1.00 57.16 160 LEU A O 1
ATOM 1333 N N . ARG A 1 161 ? 13.251 3.446 -7.595 1.00 60.34 161 ARG A N 1
ATOM 1334 C CA . ARG A 1 161 ? 13.363 3.065 -6.181 1.00 60.34 161 ARG A CA 1
ATOM 1335 C C . ARG A 1 161 ? 13.055 1.580 -6.005 1.00 60.34 161 ARG A C 1
ATOM 1337 O O . ARG A 1 161 ? 11.931 1.130 -6.219 1.00 60.34 161 ARG A O 1
ATOM 1344 N N . ILE A 1 162 ? 14.057 0.813 -5.586 1.00 61.75 162 ILE A N 1
ATOM 1345 C CA . ILE A 1 162 ? 13.912 -0.616 -5.294 1.00 61.75 162 ILE A CA 1
ATOM 1346 C C . ILE A 1 162 ? 13.420 -0.783 -3.854 1.00 61.75 162 ILE A C 1
ATOM 1348 O O . ILE A 1 162 ? 14.000 -0.242 -2.912 1.00 61.75 162 ILE A O 1
ATOM 1352 N N . HIS A 1 163 ? 12.352 -1.559 -3.671 1.00 71.69 163 HIS A N 1
ATOM 1353 C CA . HIS A 1 163 ? 11.830 -1.898 -2.351 1.00 71.69 163 HIS A CA 1
ATOM 1354 C C . HIS A 1 163 ? 12.296 -3.289 -1.923 1.00 71.69 163 HIS A C 1
ATOM 1356 O O . HIS A 1 163 ? 12.050 -4.274 -2.616 1.00 71.69 163 HIS A O 1
ATOM 1362 N N . PHE A 1 164 ? 12.901 -3.373 -0.739 1.00 74.19 164 PHE A N 1
ATOM 1363 C CA . PHE A 1 164 ? 13.290 -4.634 -0.112 1.00 74.19 164 PHE A CA 1
ATOM 1364 C C . PHE A 1 164 ? 12.442 -4.888 1.133 1.00 74.19 164 PHE A C 1
ATOM 1366 O O . PHE A 1 164 ? 12.218 -3.986 1.942 1.00 74.19 164 PHE A O 1
ATOM 1373 N N . VAL A 1 165 ? 12.003 -6.133 1.311 1.00 79.50 165 VAL A N 1
ATOM 1374 C CA . VAL A 1 165 ? 11.442 -6.612 2.578 1.00 79.50 165 VAL A CA 1
ATOM 1375 C C . VAL A 1 165 ? 12.438 -7.585 3.173 1.00 79.50 165 VAL A C 1
ATOM 1377 O O . VAL A 1 165 ? 12.786 -8.586 2.552 1.00 79.50 165 VAL A O 1
ATOM 1380 N N . VAL A 1 166 ? 12.907 -7.266 4.375 1.00 83.31 166 VAL A N 1
ATOM 1381 C CA . VAL A 1 166 ? 13.929 -8.046 5.070 1.00 83.31 166 VAL A CA 1
ATOM 1382 C C . VAL A 1 166 ? 13.326 -8.606 6.360 1.00 83.31 166 VAL A C 1
ATOM 1384 O O . VAL A 1 166 ? 12.653 -7.859 7.079 1.00 83.31 166 VAL A O 1
ATOM 1387 N N . PRO A 1 167 ? 13.516 -9.903 6.666 1.00 85.31 167 PRO A N 1
ATOM 1388 C CA . PRO A 1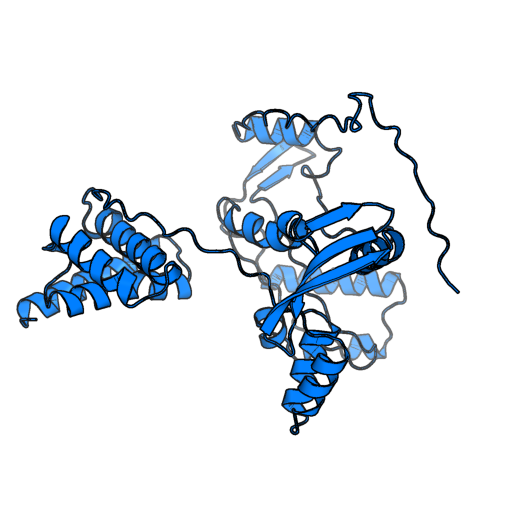 167 ? 13.054 -10.482 7.921 1.00 85.31 167 PRO A CA 1
ATOM 1389 C C . PRO A 1 167 ? 13.736 -9.816 9.125 1.00 85.31 167 PRO A C 1
ATOM 1391 O O . PRO A 1 167 ? 14.896 -9.415 9.065 1.00 85.31 167 PRO A O 1
ATOM 1394 N N . GLY A 1 168 ? 13.020 -9.734 10.251 1.00 85.12 168 GLY A N 1
ATOM 1395 C CA . GLY A 1 168 ? 13.528 -9.206 11.528 1.00 85.12 168 GLY A CA 1
ATOM 1396 C C . GLY A 1 168 ? 14.487 -10.156 12.257 1.00 85.12 168 GLY A C 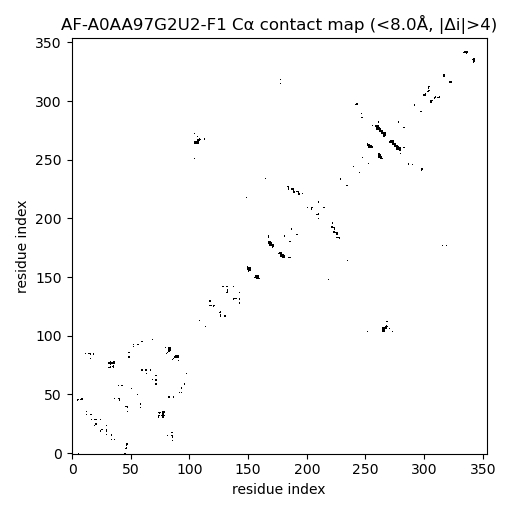1
ATOM 1397 O O . GLY A 1 168 ? 14.441 -10.266 13.480 1.00 85.12 168 GLY A O 1
ATOM 1398 N N . GLY A 1 169 ? 15.298 -10.897 11.511 1.00 86.81 169 GLY A N 1
ATOM 1399 C CA . GLY A 1 169 ? 16.241 -11.888 12.002 1.00 86.81 169 GLY A CA 1
ATOM 1400 C C . GLY A 1 169 ? 16.884 -12.647 10.846 1.00 86.81 169 GLY A C 1
ATOM 1401 O O . GLY A 1 169 ? 16.481 -12.502 9.689 1.00 86.81 169 GLY A O 1
ATOM 1402 N N . GLY A 1 170 ? 17.898 -13.443 11.155 1.00 89.00 170 GLY A N 1
ATOM 1403 C CA . GLY A 1 170 ? 18.649 -14.197 10.162 1.00 89.00 170 GLY A CA 1
ATOM 1404 C C . GLY A 1 170 ? 19.336 -15.415 10.755 1.00 89.00 170 GLY A C 1
ATOM 1405 O O . GLY A 1 170 ? 19.445 -15.565 11.970 1.00 89.00 170 GLY A O 1
ATOM 1406 N N . ILE A 1 171 ? 19.806 -16.294 9.878 1.00 88.06 171 ILE A N 1
ATOM 1407 C CA . ILE A 1 171 ? 20.531 -17.501 10.269 1.00 88.06 171 ILE A CA 1
ATOM 1408 C C . ILE A 1 171 ? 22.010 -17.147 10.418 1.00 88.06 171 ILE A C 1
ATOM 1410 O O . ILE A 1 171 ? 22.629 -16.662 9.470 1.00 88.06 171 ILE A O 1
ATOM 1414 N N . ASN A 1 172 ? 22.595 -17.432 11.579 1.00 86.31 172 ASN A N 1
ATOM 1415 C CA . ASN A 1 172 ? 24.044 -17.471 11.722 1.00 86.31 172 ASN A CA 1
ATOM 1416 C C . ASN A 1 172 ? 24.541 -18.820 11.188 1.00 86.31 172 ASN A C 1
ATOM 1418 O O . ASN A 1 172 ? 24.340 -19.856 11.817 1.00 86.31 172 ASN A O 1
ATOM 1422 N N . THR A 1 173 ? 25.187 -18.812 10.023 1.00 81.81 173 THR A N 1
ATOM 1423 C CA . THR A 1 173 ? 25.638 -20.036 9.345 1.00 81.81 173 THR A CA 1
ATOM 1424 C C . THR A 1 173 ? 26.734 -20.783 10.100 1.00 81.81 173 THR A C 1
ATOM 1426 O O . THR A 1 173 ? 26.789 -22.004 9.999 1.00 81.81 173 THR A O 1
ATOM 1429 N N . ARG A 1 174 ? 27.566 -20.087 10.889 1.00 85.75 174 ARG A N 1
ATOM 1430 C CA . ARG A 1 174 ? 28.645 -20.712 11.674 1.00 85.75 174 ARG A CA 1
ATOM 1431 C C . ARG A 1 174 ? 28.101 -21.458 12.887 1.00 85.75 174 ARG A C 1
ATOM 1433 O O . ARG A 1 174 ? 28.472 -22.597 13.124 1.00 85.75 174 ARG A O 1
ATOM 1440 N N . ARG A 1 175 ? 27.200 -20.819 13.638 1.00 85.38 175 ARG A N 1
ATOM 1441 C CA . ARG A 1 175 ? 26.619 -21.387 14.870 1.00 85.38 175 ARG A CA 1
ATOM 1442 C C . ARG A 1 175 ? 25.321 -22.164 14.638 1.00 85.38 175 ARG A C 1
ATOM 1444 O O . ARG A 1 175 ? 24.772 -22.711 15.582 1.00 85.38 175 ARG A O 1
ATOM 1451 N N . LYS A 1 176 ? 24.824 -22.196 13.396 1.00 82.38 176 LYS A N 1
ATOM 1452 C CA . LYS A 1 176 ? 23.552 -22.824 12.994 1.00 82.38 176 LYS A CA 1
ATOM 1453 C C . LYS A 1 176 ? 22.351 -22.369 13.840 1.00 82.38 176 LYS A C 1
ATOM 1455 O O . LYS A 1 176 ? 21.408 -23.123 14.043 1.00 82.38 176 LYS A O 1
ATOM 1460 N N . GLU A 1 177 ? 22.368 -21.119 14.296 1.00 88.12 177 GLU A N 1
ATOM 1461 C CA . GLU A 1 177 ? 21.339 -20.551 15.175 1.00 88.12 177 GLU A CA 1
ATOM 1462 C C . GLU A 1 177 ? 20.522 -19.472 14.455 1.00 88.12 177 GLU A C 1
ATOM 1464 O O . GLU A 1 177 ? 21.031 -18.731 13.603 1.00 88.12 177 GLU A O 1
ATOM 1469 N N . TRP A 1 178 ? 19.248 -19.350 14.827 1.00 89.25 178 TRP A N 1
ATOM 1470 C CA . TRP A 1 178 ? 18.446 -18.194 14.452 1.00 89.25 178 TRP A CA 1
ATOM 1471 C C . TRP A 1 178 ? 18.795 -17.012 15.354 1.00 89.25 178 TRP A C 1
ATOM 1473 O O . TRP A 1 178 ? 18.657 -17.080 16.574 1.00 89.25 178 TRP A O 1
ATOM 1483 N N . ARG A 1 179 ? 19.189 -15.890 14.752 1.00 87.94 179 ARG A N 1
ATOM 1484 C CA . ARG A 1 179 ? 19.374 -14.623 15.456 1.00 87.94 179 ARG A CA 1
ATOM 1485 C C . ARG A 1 179 ? 18.212 -13.701 15.163 1.00 87.94 179 ARG A C 1
ATOM 1487 O O . ARG A 1 179 ? 18.038 -13.229 14.040 1.00 87.94 179 ARG A O 1
ATOM 1494 N N . LYS A 1 180 ? 17.428 -13.421 16.197 1.00 86.19 180 LYS A N 1
ATOM 1495 C CA . LYS A 1 180 ? 16.368 -12.420 16.142 1.00 86.19 180 LYS A CA 1
ATOM 1496 C C . LYS A 1 180 ? 16.965 -11.029 16.327 1.00 86.19 180 LYS A C 1
ATOM 1498 O O . LYS A 1 180 ? 17.866 -10.832 17.136 1.00 86.19 180 LYS A O 1
ATOM 1503 N N . LEU A 1 181 ? 16.432 -10.060 15.595 1.00 85.31 181 LEU A N 1
ATOM 1504 C CA . LEU A 1 181 ? 16.736 -8.659 15.831 1.00 85.31 181 LEU A CA 1
ATOM 1505 C C . LEU A 1 181 ? 16.163 -8.229 17.192 1.00 85.31 181 LEU A C 1
ATOM 1507 O O . LEU A 1 181 ? 14.978 -8.435 17.458 1.00 85.31 181 LEU A O 1
ATOM 1511 N N . THR A 1 182 ? 16.990 -7.612 18.033 1.00 77.12 182 THR A N 1
ATOM 1512 C CA . THR A 1 182 ? 16.577 -7.052 19.332 1.00 77.12 182 THR A CA 1
ATOM 1513 C C . THR A 1 182 ? 15.919 -5.674 19.196 1.00 77.12 182 THR A C 1
ATOM 1515 O O . THR A 1 182 ? 15.082 -5.308 20.014 1.00 77.12 182 THR A O 1
ATOM 1518 N N . GLY A 1 183 ? 16.247 -4.923 18.140 1.00 76.12 183 GLY A N 1
ATOM 1519 C CA . GLY A 1 183 ? 15.721 -3.583 17.870 1.00 76.12 183 GLY A CA 1
ATOM 1520 C C . GLY A 1 183 ? 14.509 -3.522 16.929 1.00 76.12 183 GLY A C 1
ATOM 1521 O O . GLY A 1 183 ? 13.962 -4.524 16.470 1.00 76.12 183 GLY A O 1
ATOM 1522 N N . ASN A 1 184 ? 14.097 -2.294 16.602 1.00 72.81 184 ASN A N 1
ATOM 1523 C CA . ASN A 1 184 ? 12.964 -2.030 15.708 1.00 72.81 184 ASN A CA 1
ATOM 1524 C C . ASN A 1 184 ? 13.318 -2.090 14.212 1.00 72.81 184 ASN A C 1
ATOM 1526 O O . ASN A 1 184 ? 12.428 -2.284 13.382 1.00 72.81 184 ASN A O 1
ATOM 1530 N N . TYR A 1 185 ? 14.587 -1.911 13.857 1.00 72.00 185 TYR A N 1
ATOM 1531 C CA . TYR A 1 185 ? 15.075 -1.859 12.480 1.00 72.00 185 TYR A CA 1
ATOM 1532 C C . TYR A 1 185 ? 16.405 -2.604 12.365 1.00 72.00 185 TYR A C 1
ATOM 1534 O O . TYR A 1 185 ? 17.220 -2.564 13.282 1.00 72.00 185 TYR A O 1
ATOM 1542 N N . LEU A 1 186 ? 16.606 -3.301 11.242 1.00 72.06 186 LEU A N 1
ATOM 1543 C CA . LEU A 1 186 ? 17.811 -4.101 11.005 1.00 72.06 186 LEU A CA 1
ATOM 1544 C C . LEU A 1 186 ? 19.065 -3.227 10.883 1.00 72.06 186 LEU A C 1
ATOM 1546 O O . LEU A 1 186 ? 20.118 -3.582 11.398 1.00 72.06 186 LEU A O 1
ATOM 1550 N N . PHE A 1 187 ? 18.928 -2.070 10.236 1.00 76.06 187 PHE A N 1
ATOM 1551 C CA . PHE A 1 187 ? 19.997 -1.094 10.066 1.00 76.06 187 PHE A CA 1
ATOM 1552 C C . PHE A 1 187 ? 19.464 0.309 10.338 1.00 76.06 187 PHE A C 1
ATOM 1554 O O . PHE A 1 187 ? 18.310 0.611 10.024 1.00 76.06 187 PHE A O 1
ATOM 1561 N N . ASN A 1 188 ? 20.311 1.179 10.889 1.00 82.00 188 ASN A N 1
ATOM 1562 C CA . ASN A 1 188 ? 20.042 2.612 10.885 1.00 82.00 188 ASN A CA 1
ATOM 1563 C C . ASN A 1 188 ? 20.016 3.101 9.424 1.00 82.00 188 ASN A C 1
ATOM 1565 O O . ASN A 1 188 ? 20.934 2.798 8.663 1.00 82.00 188 ASN A O 1
ATOM 1569 N N . GLY A 1 189 ? 18.973 3.840 9.027 1.00 80.31 189 GLY A N 1
ATOM 1570 C CA . GLY A 1 189 ? 18.789 4.284 7.641 1.00 80.31 189 GLY A CA 1
ATOM 1571 C C . GLY A 1 189 ? 19.942 5.137 7.099 1.00 80.31 189 GLY A C 1
ATOM 1572 O O . GLY A 1 189 ? 20.335 4.940 5.953 1.00 80.31 189 GLY A O 1
ATOM 1573 N N . LYS A 1 190 ? 20.537 6.010 7.928 1.00 80.25 190 LYS A N 1
ATOM 1574 C CA . LYS A 1 190 ? 21.691 6.840 7.536 1.00 80.25 190 LYS A CA 1
ATOM 1575 C C . LYS A 1 190 ? 22.928 5.980 7.279 1.00 80.25 190 LYS A C 1
ATOM 1577 O O . LYS A 1 190 ? 23.538 6.074 6.218 1.00 80.25 190 LYS A O 1
ATOM 1582 N N . ASN A 1 191 ? 23.242 5.074 8.207 1.00 85.31 191 ASN A N 1
ATOM 1583 C CA . ASN A 1 191 ? 24.390 4.172 8.068 1.00 85.31 191 ASN A CA 1
ATOM 1584 C C . ASN A 1 191 ? 24.215 3.237 6.864 1.00 85.3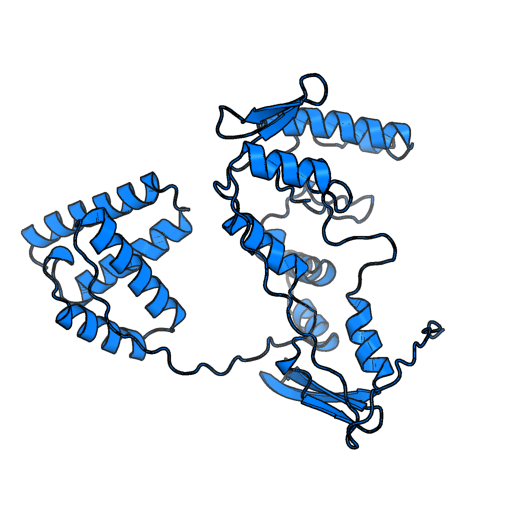1 191 ASN A C 1
ATOM 1586 O O . ASN A 1 191 ? 25.162 2.993 6.122 1.00 85.31 191 ASN A O 1
ATOM 1590 N N . LEU A 1 192 ? 22.994 2.738 6.640 1.00 81.94 192 LEU A N 1
ATOM 1591 C CA . LEU A 1 192 ? 22.689 1.898 5.487 1.00 81.94 192 LEU A CA 1
ATOM 1592 C C . LEU A 1 192 ? 22.869 2.659 4.172 1.00 81.94 192 LEU A C 1
ATOM 1594 O O . LEU A 1 192 ? 23.439 2.101 3.242 1.00 81.94 192 LEU A O 1
ATOM 1598 N N . ALA A 1 193 ? 22.423 3.914 4.095 1.00 81.19 193 ALA A N 1
ATOM 1599 C CA . ALA A 1 193 ? 22.615 4.738 2.908 1.00 81.19 193 ALA A CA 1
ATOM 1600 C C . ALA A 1 193 ? 24.097 4.973 2.599 1.00 81.19 193 ALA A C 1
ATOM 1602 O O . ALA A 1 193 ? 24.514 4.805 1.455 1.00 81.19 193 ALA A O 1
ATOM 1603 N N . MET A 1 194 ? 24.899 5.268 3.626 1.00 82.81 194 MET A N 1
ATOM 1604 C CA . MET A 1 194 ? 26.344 5.459 3.501 1.00 82.81 194 MET A CA 1
ATOM 1605 C C . MET A 1 194 ? 27.048 4.195 2.982 1.00 82.81 194 MET A C 1
ATOM 1607 O O . MET A 1 194 ? 27.789 4.249 2.001 1.00 82.81 194 MET A O 1
ATOM 1611 N N . VAL A 1 195 ? 26.770 3.037 3.592 1.00 85.12 195 VAL A N 1
ATOM 1612 C CA . VAL A 1 195 ? 27.367 1.755 3.180 1.00 85.12 195 VAL A CA 1
ATOM 1613 C C . VAL A 1 195 ? 26.881 1.336 1.792 1.00 85.12 195 VAL A C 1
ATOM 1615 O O . VAL A 1 195 ? 27.669 0.837 0.990 1.00 85.12 195 VAL A O 1
ATOM 1618 N N . PHE A 1 196 ? 25.595 1.528 1.491 1.00 79.94 196 PHE A N 1
ATOM 1619 C CA . PHE A 1 196 ? 25.029 1.210 0.183 1.00 79.94 196 PHE A CA 1
ATOM 1620 C C . PHE A 1 196 ? 25.661 2.059 -0.920 1.00 79.94 196 PHE A C 1
ATOM 1622 O O . PHE A 1 196 ? 26.094 1.492 -1.920 1.00 79.94 196 PHE A O 1
ATOM 1629 N N . ARG A 1 197 ? 25.796 3.376 -0.708 1.00 78.81 197 ARG A N 1
ATOM 1630 C CA . ARG A 1 197 ? 26.515 4.282 -1.614 1.00 78.81 197 ARG A CA 1
ATOM 1631 C C . ARG A 1 197 ? 27.922 3.768 -1.887 1.00 78.81 197 ARG A C 1
ATOM 1633 O O . ARG A 1 197 ? 28.272 3.548 -3.040 1.00 78.81 197 ARG A O 1
ATOM 1640 N N . ALA A 1 198 ? 28.703 3.513 -0.838 1.00 84.38 198 ALA A N 1
ATOM 1641 C CA . ALA A 1 198 ? 30.081 3.047 -0.983 1.00 84.38 198 ALA A CA 1
ATOM 1642 C C . ALA A 1 198 ? 30.173 1.738 -1.787 1.00 84.38 198 ALA A C 1
ATOM 1644 O O . ALA A 1 198 ? 30.976 1.633 -2.711 1.00 84.38 198 ALA A O 1
ATOM 1645 N N . LYS A 1 199 ? 29.319 0.752 -1.476 1.00 82.00 199 LYS A N 1
ATOM 1646 C CA . LYS A 1 199 ? 29.307 -0.537 -2.182 1.00 82.00 199 LYS A CA 1
ATOM 1647 C C . LYS A 1 199 ? 28.847 -0.423 -3.630 1.00 82.00 199 LYS A C 1
ATOM 1649 O O . LYS A 1 199 ? 29.425 -1.086 -4.483 1.00 82.00 199 LYS A O 1
ATOM 1654 N N . LEU A 1 200 ? 27.814 0.373 -3.904 1.00 75.06 200 LEU A N 1
ATOM 1655 C CA . LEU A 1 200 ? 27.302 0.535 -5.261 1.00 75.06 200 LEU A CA 1
ATOM 1656 C C . LEU A 1 200 ? 28.322 1.256 -6.138 1.00 75.06 200 LEU A C 1
ATOM 1658 O O . LEU A 1 200 ? 28.608 0.779 -7.228 1.00 75.06 200 LEU A O 1
ATOM 1662 N N . LEU A 1 201 ? 28.907 2.352 -5.646 1.00 78.75 201 LEU A N 1
ATOM 1663 C CA . LEU A 1 201 ? 29.935 3.073 -6.390 1.00 78.75 201 LEU A CA 1
ATOM 1664 C C . LEU A 1 201 ? 31.146 2.187 -6.662 1.00 78.75 201 LEU A C 1
ATOM 1666 O O . LEU A 1 201 ? 31.587 2.120 -7.798 1.00 78.75 201 LEU A O 1
ATOM 1670 N N . ARG A 1 202 ? 31.616 1.428 -5.668 1.00 83.69 202 ARG A N 1
ATOM 1671 C CA . ARG A 1 202 ? 32.691 0.455 -5.878 1.00 83.69 202 ARG A CA 1
ATOM 1672 C C . ARG A 1 202 ? 32.351 -0.563 -6.970 1.00 83.69 202 ARG A C 1
ATOM 1674 O O . ARG A 1 202 ? 33.159 -0.777 -7.859 1.00 83.69 202 ARG A O 1
ATOM 1681 N N . ALA A 1 203 ? 31.162 -1.163 -6.920 1.00 70.12 203 ALA A N 1
ATOM 1682 C CA . ALA A 1 203 ? 30.751 -2.157 -7.910 1.00 70.12 203 ALA A CA 1
ATOM 1683 C C . ALA A 1 203 ? 30.613 -1.569 -9.324 1.00 70.12 203 ALA A C 1
ATOM 1685 O O . ALA A 1 203 ? 30.869 -2.264 -10.298 1.00 70.12 203 ALA A O 1
ATOM 1686 N N . LEU A 1 204 ? 30.192 -0.307 -9.449 1.00 71.62 204 LEU A N 1
ATOM 1687 C CA . LEU A 1 204 ? 30.137 0.379 -10.741 1.00 71.62 204 LEU A CA 1
ATOM 1688 C C . LEU A 1 204 ? 31.540 0.741 -11.250 1.00 71.62 204 LEU A C 1
ATOM 1690 O O . LEU A 1 204 ? 31.780 0.658 -12.450 1.00 71.62 204 LEU A O 1
ATOM 1694 N N . ASP A 1 205 ? 32.456 1.105 -10.351 1.00 79.44 205 ASP A N 1
ATOM 1695 C CA . ASP A 1 205 ? 33.856 1.397 -10.678 1.00 79.44 205 ASP A CA 1
ATOM 1696 C C . ASP A 1 205 ? 34.589 0.148 -11.178 1.00 79.44 205 ASP A C 1
ATOM 1698 O O . ASP A 1 205 ? 35.236 0.178 -12.216 1.00 79.44 205 ASP A O 1
ATOM 1702 N N . GLU A 1 206 ? 34.391 -0.985 -10.496 1.00 81.50 206 GLU A N 1
ATOM 1703 C CA . GLU A 1 206 ? 34.915 -2.306 -10.879 1.00 81.50 206 GLU A CA 1
ATOM 1704 C C . GLU A 1 206 ? 34.372 -2.810 -12.231 1.00 81.50 206 GLU A C 1
ATOM 1706 O O . GLU A 1 206 ? 34.849 -3.816 -12.749 1.00 81.50 206 GLU A O 1
ATOM 1711 N N . GLN A 1 207 ? 33.342 -2.168 -12.785 1.00 74.75 207 GLN A N 1
ATOM 1712 C CA . GLN A 1 207 ? 32.783 -2.470 -14.107 1.00 74.75 207 GLN A CA 1
ATOM 1713 C C . GLN A 1 207 ? 33.054 -1.351 -15.122 1.00 74.75 207 GLN A C 1
ATOM 1715 O O . GLN A 1 207 ? 32.465 -1.366 -16.198 1.00 74.75 207 GLN A O 1
ATOM 1720 N N . GLU A 1 208 ? 33.891 -0.370 -14.767 1.00 76.88 208 GLU A N 1
ATOM 1721 C CA . GLU A 1 208 ? 34.235 0.789 -15.603 1.00 76.88 208 GLU A CA 1
ATOM 1722 C C . GLU A 1 208 ? 33.011 1.625 -16.030 1.00 76.88 208 GLU A C 1
ATOM 1724 O O . GLU A 1 208 ? 33.020 2.338 -17.030 1.00 76.88 208 GLU A O 1
ATOM 1729 N N . LEU A 1 209 ? 31.932 1.574 -15.242 1.00 63.31 209 LEU A N 1
ATOM 1730 C CA . LEU A 1 209 ? 30.681 2.293 -15.508 1.00 63.31 209 LEU A CA 1
ATOM 1731 C C . LEU A 1 209 ? 30.644 3.691 -14.867 1.00 63.31 209 LEU A C 1
ATOM 1733 O O . LEU A 1 209 ? 29.677 4.427 -15.068 1.00 63.31 209 LEU A O 1
ATOM 1737 N N . LEU A 1 210 ? 31.658 4.062 -14.076 1.00 65.88 210 LEU A N 1
ATOM 1738 C CA . LEU A 1 210 ? 31.777 5.379 -13.444 1.00 65.88 210 LEU A CA 1
ATOM 1739 C C . LEU A 1 210 ? 32.826 6.236 -14.147 1.00 65.88 210 LEU A C 1
ATOM 1741 O O . LEU A 1 210 ? 34.023 6.101 -13.894 1.00 65.88 210 LEU A O 1
ATOM 1745 N N . SER A 1 211 ? 32.376 7.197 -14.953 1.00 72.44 211 SER A N 1
ATOM 1746 C CA . SER A 1 211 ? 33.275 8.217 -15.488 1.00 72.44 211 SER A CA 1
ATOM 1747 C C . SER A 1 211 ? 33.800 9.139 -14.369 1.00 72.44 211 SER A C 1
ATOM 1749 O O . SER A 1 211 ? 33.100 9.383 -13.375 1.00 72.44 211 SER A O 1
ATOM 1751 N N . PRO A 1 212 ? 35.006 9.721 -14.521 1.00 72.56 212 PRO A N 1
ATOM 1752 C CA . PRO A 1 212 ? 35.532 10.714 -13.584 1.00 72.56 212 PRO A CA 1
ATOM 1753 C C . PRO A 1 212 ? 34.588 11.907 -13.385 1.00 72.56 212 PRO A C 1
ATOM 1755 O O . PRO A 1 212 ? 34.434 12.389 -12.269 1.00 72.56 212 PRO A O 1
ATOM 1758 N N . SER A 1 213 ? 33.891 12.332 -14.443 1.00 65.56 213 SER A N 1
ATOM 1759 C CA . SER A 1 213 ? 32.903 13.414 -14.393 1.00 65.56 213 SER A CA 1
ATOM 1760 C C . SER A 1 213 ? 31.664 13.062 -13.562 1.00 65.56 213 SER A C 1
ATOM 1762 O O . SER A 1 213 ? 31.152 13.909 -12.829 1.00 65.56 213 SER A O 1
ATOM 1764 N N . LEU A 1 214 ? 31.206 11.807 -13.621 1.00 59.38 214 LEU A N 1
ATOM 1765 C CA . LEU A 1 214 ? 30.070 11.329 -12.837 1.00 59.38 214 LEU A CA 1
ATOM 1766 C C . LEU A 1 214 ? 30.434 11.223 -11.350 1.00 59.38 214 LEU A C 1
ATOM 1768 O O . LEU A 1 214 ? 29.635 11.614 -10.500 1.00 59.38 214 LEU A O 1
ATOM 1772 N N . LYS A 1 215 ? 31.660 10.788 -11.018 1.00 67.00 215 LYS A N 1
ATOM 1773 C CA . LYS A 1 215 ? 32.152 10.723 -9.625 1.00 67.00 215 LYS A CA 1
ATOM 1774 C C . LYS A 1 215 ? 32.059 12.073 -8.907 1.00 67.00 215 LYS A C 1
ATOM 1776 O O . LYS A 1 215 ? 31.656 12.104 -7.745 1.00 67.00 215 LYS A O 1
ATOM 1781 N N . THR A 1 216 ? 32.359 13.172 -9.598 1.00 68.94 216 THR A N 1
ATOM 1782 C CA . THR A 1 216 ? 32.353 14.531 -9.027 1.00 68.94 216 THR A CA 1
ATOM 1783 C C . THR A 1 216 ? 30.947 15.109 -8.847 1.00 68.94 216 THR A C 1
ATOM 1785 O O . THR A 1 216 ? 30.744 15.971 -7.997 1.00 68.94 216 THR A O 1
ATOM 1788 N N . ARG A 1 217 ? 29.962 14.643 -9.627 1.00 67.44 217 ARG A N 1
ATOM 1789 C CA . ARG A 1 217 ? 28.580 15.163 -9.606 1.00 67.44 217 ARG A CA 1
ATOM 1790 C C . ARG A 1 217 ? 27.620 14.347 -8.742 1.00 67.44 217 ARG A C 1
ATOM 1792 O O . ARG A 1 217 ? 26.483 14.762 -8.526 1.00 67.44 217 ARG A O 1
ATOM 1799 N N . LEU A 1 218 ? 28.058 13.195 -8.238 1.00 67.50 218 LEU A N 1
ATOM 1800 C CA . LEU A 1 218 ? 27.220 12.334 -7.412 1.00 67.50 218 LEU A CA 1
ATOM 1801 C C . LEU A 1 218 ? 26.974 12.952 -6.026 1.00 67.50 218 LEU A C 1
ATOM 1803 O O . LEU A 1 218 ? 27.933 13.286 -5.324 1.00 67.50 218 LEU A O 1
ATOM 1807 N N . PRO A 1 219 ? 25.712 13.013 -5.561 1.00 68.75 219 PRO A N 1
ATOM 1808 C CA . PRO A 1 219 ? 25.404 13.543 -4.242 1.00 68.75 219 PRO A CA 1
ATOM 1809 C C . PRO A 1 219 ? 26.128 12.756 -3.141 1.00 68.75 219 PRO A C 1
ATOM 1811 O O . PRO A 1 219 ? 26.254 11.521 -3.182 1.00 68.75 219 PRO A O 1
ATOM 1814 N N . ILE A 1 220 ? 26.621 13.498 -2.148 1.00 72.62 220 ILE A N 1
ATOM 1815 C CA . ILE A 1 220 ? 27.345 12.950 -0.996 1.00 72.62 220 ILE A CA 1
ATOM 1816 C C . ILE A 1 220 ? 26.368 12.204 -0.081 1.00 72.62 220 ILE A C 1
ATOM 1818 O O . ILE A 1 220 ? 26.636 11.070 0.320 1.00 72.62 220 ILE A O 1
ATOM 1822 N N . GLU A 1 221 ? 25.203 12.795 0.189 1.00 71.56 221 GLU A N 1
ATOM 1823 C CA . GLU A 1 221 ? 24.163 12.177 1.008 1.00 71.56 221 GLU A CA 1
ATOM 1824 C C . GLU A 1 221 ? 23.185 11.368 0.156 1.00 71.56 221 GLU A C 1
ATOM 1826 O O . GLU A 1 221 ? 22.520 11.889 -0.738 1.00 71.56 221 GLU A O 1
ATOM 1831 N N . TRP A 1 222 ? 23.082 10.071 0.446 1.00 73.38 222 TRP A N 1
ATOM 1832 C CA . TRP A 1 222 ? 22.061 9.200 -0.135 1.00 73.38 222 TRP A CA 1
ATOM 1833 C C . TRP A 1 222 ? 20.945 8.966 0.881 1.00 73.38 222 TRP A C 1
ATOM 1835 O O . TRP A 1 222 ? 21.184 8.901 2.087 1.00 73.38 222 TRP A O 1
ATOM 1845 N N . VAL A 1 223 ? 19.711 8.806 0.400 1.00 70.31 223 VAL A N 1
ATOM 1846 C CA . VAL A 1 223 ? 18.541 8.595 1.262 1.00 70.31 223 VAL A CA 1
ATOM 1847 C C . VAL A 1 223 ? 18.082 7.145 1.170 1.00 70.31 223 VAL A C 1
ATOM 1849 O O . VAL A 1 223 ? 17.684 6.669 0.109 1.00 70.31 223 VAL A O 1
ATOM 1852 N N . VAL A 1 224 ? 18.063 6.447 2.308 1.00 68.88 224 VAL A N 1
ATOM 1853 C CA . VAL A 1 224 ? 17.442 5.121 2.429 1.00 68.88 224 VAL A CA 1
ATOM 1854 C C . VAL A 1 224 ? 16.297 5.178 3.433 1.00 68.88 224 VAL A C 1
ATOM 1856 O O . VAL A 1 224 ? 16.487 5.458 4.617 1.00 68.88 224 VAL A O 1
ATOM 1859 N N . ASN A 1 225 ? 15.086 4.868 2.967 1.00 71.31 225 ASN A N 1
ATOM 1860 C CA . ASN A 1 225 ? 13.905 4.794 3.821 1.00 71.31 225 ASN A CA 1
ATOM 1861 C C . ASN A 1 225 ? 13.787 3.401 4.458 1.00 71.31 225 ASN A C 1
ATOM 1863 O O . ASN A 1 225 ? 13.372 2.441 3.806 1.00 71.31 225 ASN A O 1
ATOM 1867 N N . CYS A 1 226 ? 14.129 3.294 5.744 1.00 75.38 226 CYS A N 1
ATOM 1868 C CA . CYS A 1 226 ? 13.972 2.068 6.522 1.00 75.38 226 CYS A CA 1
ATOM 1869 C C . CYS A 1 226 ? 12.760 2.177 7.456 1.00 75.38 226 CYS A C 1
ATOM 1871 O O . CYS A 1 226 ? 12.693 3.070 8.301 1.00 75.38 226 CYS A O 1
ATOM 1873 N N . LYS A 1 227 ? 11.798 1.252 7.332 1.00 76.81 227 LYS A N 1
ATOM 1874 C CA . LYS A 1 227 ? 10.586 1.240 8.161 1.00 76.81 227 LYS A CA 1
ATOM 1875 C C . LYS A 1 227 ? 10.263 -0.150 8.697 1.00 76.81 227 LYS A C 1
ATOM 1877 O O . LYS A 1 227 ? 10.188 -1.115 7.941 1.00 76.81 227 LYS A O 1
ATOM 1882 N N . ARG A 1 228 ? 9.947 -0.230 9.995 1.00 80.38 228 ARG A N 1
ATOM 1883 C CA . ARG A 1 228 ? 9.399 -1.438 10.629 1.00 80.38 228 ARG A CA 1
ATOM 1884 C C . ARG A 1 228 ? 7.965 -1.688 10.158 1.00 80.38 228 ARG A C 1
ATOM 1886 O O . ARG A 1 228 ? 7.097 -0.830 10.311 1.00 80.38 228 ARG A O 1
ATOM 1893 N N . VAL A 1 229 ? 7.705 -2.883 9.629 1.00 74.81 229 VAL A N 1
ATOM 1894 C CA . VAL A 1 229 ? 6.388 -3.286 9.088 1.00 74.81 229 VAL A CA 1
ATOM 1895 C C . VAL A 1 229 ? 5.676 -4.358 9.927 1.00 74.81 229 VAL A C 1
ATOM 1897 O O . VAL A 1 229 ? 4.661 -4.913 9.507 1.00 74.81 229 VAL A O 1
ATOM 1900 N N . GLY A 1 230 ? 6.176 -4.639 11.136 1.00 81.69 230 GLY A N 1
ATOM 1901 C CA . GLY A 1 230 ? 5.581 -5.606 12.065 1.00 81.69 230 GLY A CA 1
ATOM 1902 C C . GLY A 1 230 ? 5.563 -7.022 11.484 1.00 81.69 230 GLY A C 1
ATOM 1903 O O . GLY A 1 230 ? 6.587 -7.497 11.006 1.00 81.69 230 GLY A O 1
ATOM 1904 N N . LYS A 1 231 ? 4.389 -7.672 11.477 1.00 77.94 231 LYS A N 1
ATOM 1905 C CA . LYS A 1 231 ? 4.182 -9.006 10.871 1.00 77.94 231 LYS A CA 1
ATOM 1906 C C . LYS A 1 231 ? 4.338 -9.026 9.341 1.00 77.94 231 LYS A C 1
ATOM 1908 O O . LYS A 1 231 ? 4.200 -10.076 8.729 1.00 77.94 231 LYS A O 1
ATOM 1913 N N . GLY A 1 232 ? 4.556 -7.877 8.701 1.00 76.12 232 GLY A N 1
ATOM 1914 C CA . GLY A 1 232 ? 4.846 -7.794 7.272 1.00 76.12 232 GLY A CA 1
ATOM 1915 C C . GLY A 1 232 ? 3.637 -7.925 6.344 1.00 76.12 232 GLY A C 1
ATOM 1916 O O . GLY A 1 232 ? 3.760 -7.511 5.197 1.00 76.12 232 GLY A O 1
ATOM 1917 N N . LEU A 1 233 ? 2.463 -8.383 6.808 1.00 79.12 233 LEU A N 1
ATOM 1918 C CA . LEU A 1 233 ? 1.260 -8.509 5.963 1.00 79.12 233 LEU A CA 1
ATOM 1919 C C . LEU A 1 233 ? 0.937 -7.240 5.151 1.00 79.12 233 LEU A C 1
ATOM 1921 O O . LEU A 1 233 ? 0.784 -7.361 3.941 1.00 79.12 233 LEU A O 1
ATOM 1925 N N . PRO A 1 234 ? 0.920 -6.018 5.724 1.00 74.12 234 PRO A N 1
ATOM 1926 C CA . PRO A 1 234 ? 0.653 -4.815 4.932 1.00 74.12 234 PRO A CA 1
ATOM 1927 C C . PRO A 1 234 ? 1.724 -4.528 3.871 1.00 74.12 234 PRO A C 1
ATOM 1929 O O . PRO A 1 234 ? 1.420 -3.964 2.823 1.00 74.12 234 PRO A O 1
ATOM 1932 N N . ALA A 1 235 ? 2.983 -4.898 4.135 1.00 76.81 235 ALA A N 1
ATOM 1933 C CA . ALA A 1 235 ? 4.068 -4.762 3.166 1.00 76.81 235 ALA A CA 1
ATOM 1934 C C . ALA A 1 235 ? 3.931 -5.796 2.041 1.00 76.81 235 ALA A C 1
ATOM 1936 O O . ALA A 1 235 ? 4.107 -5.454 0.875 1.00 76.81 235 ALA A O 1
ATOM 1937 N N . LEU A 1 236 ? 3.536 -7.028 2.375 1.00 77.38 236 LEU A N 1
ATOM 1938 C CA . LEU A 1 236 ? 3.249 -8.082 1.404 1.00 77.38 236 LEU A CA 1
ATOM 1939 C C . LEU A 1 236 ? 2.007 -7.770 0.567 1.00 77.38 236 LEU A C 1
ATOM 1941 O O . LEU A 1 236 ? 2.051 -7.956 -0.638 1.00 77.38 236 LEU A O 1
ATOM 1945 N N . GLU A 1 237 ? 0.933 -7.232 1.149 1.00 73.44 237 GLU A N 1
ATOM 1946 C CA . GLU A 1 237 ? -0.234 -6.744 0.402 1.00 73.44 237 GLU A CA 1
ATOM 1947 C C . GLU A 1 237 ? 0.110 -5.568 -0.515 1.00 73.44 237 GLU A C 1
ATOM 1949 O O . GLU A 1 237 ? -0.478 -5.389 -1.582 1.00 73.44 237 GLU A O 1
ATOM 1954 N N . TYR A 1 238 ? 1.017 -4.696 -0.081 1.00 69.81 238 TYR A N 1
ATOM 1955 C CA . TYR A 1 238 ? 1.506 -3.618 -0.926 1.00 69.81 238 TYR A CA 1
ATOM 1956 C C . TYR A 1 238 ? 2.272 -4.192 -2.120 1.00 69.81 238 TYR A C 1
ATOM 1958 O O . TYR A 1 238 ? 1.898 -3.897 -3.251 1.00 69.81 238 TYR A O 1
ATOM 1966 N N . LEU A 1 239 ? 3.246 -5.077 -1.883 1.00 69.19 239 LEU A N 1
ATOM 1967 C CA . LEU A 1 239 ? 4.044 -5.720 -2.931 1.00 69.19 239 LEU A CA 1
ATOM 1968 C C . LEU A 1 239 ? 3.227 -6.655 -3.832 1.00 69.19 239 LEU A C 1
ATOM 1970 O O . LEU A 1 239 ? 3.453 -6.691 -5.037 1.00 69.19 239 LEU A O 1
ATOM 1974 N N . SER A 1 240 ? 2.236 -7.373 -3.303 1.00 68.69 240 SER A N 1
ATOM 1975 C CA . SER A 1 240 ? 1.413 -8.307 -4.081 1.00 68.69 240 SER A CA 1
ATOM 1976 C C . SER A 1 240 ? 0.632 -7.597 -5.185 1.00 68.69 240 SER A C 1
ATOM 1978 O O . SER A 1 240 ? 0.437 -8.162 -6.259 1.00 68.69 240 SER A O 1
ATOM 1980 N N . ARG A 1 241 ? 0.274 -6.321 -4.987 1.00 63.34 241 ARG A N 1
ATOM 1981 C CA . ARG A 1 241 ? -0.334 -5.483 -6.032 1.00 63.34 241 ARG A CA 1
ATOM 1982 C C . ARG A 1 241 ? 0.612 -5.206 -7.204 1.00 63.34 241 ARG A C 1
ATOM 1984 O O . ARG A 1 241 ? 0.115 -4.948 -8.293 1.00 63.34 241 ARG A O 1
ATOM 1991 N N . 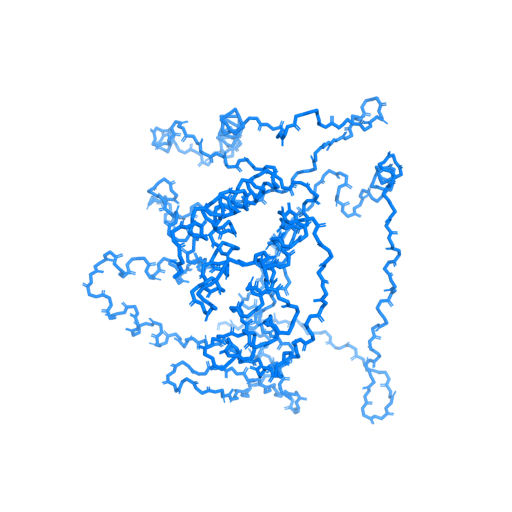TYR A 1 242 ? 1.931 -5.257 -6.998 1.00 60.06 242 TYR A N 1
ATOM 1992 C CA . TYR A 1 242 ? 2.940 -5.147 -8.062 1.00 60.06 242 TYR A CA 1
ATOM 1993 C C . TYR A 1 242 ? 3.177 -6.490 -8.773 1.00 60.06 242 TYR A C 1
ATOM 1995 O O . TYR A 1 242 ? 3.600 -6.507 -9.927 1.00 60.06 242 TYR A O 1
ATOM 2003 N N . LEU A 1 243 ? 2.902 -7.614 -8.100 1.00 63.09 243 LEU A N 1
ATOM 2004 C CA . LEU A 1 243 ? 3.177 -8.957 -8.620 1.00 63.09 243 LEU A CA 1
ATOM 2005 C C . LEU A 1 243 ? 1.989 -9.579 -9.358 1.00 63.09 243 LEU A C 1
ATOM 2007 O O . LEU A 1 243 ? 2.183 -10.149 -10.429 1.00 63.09 243 LEU A O 1
ATOM 2011 N N . TYR A 1 244 ? 0.775 -9.442 -8.818 1.00 58.97 244 TYR A N 1
ATOM 2012 C CA . TYR A 1 244 ? -0.388 -10.236 -9.236 1.00 58.97 244 TYR A CA 1
ATOM 2013 C C . TYR A 1 244 ? -1.473 -9.460 -9.988 1.00 58.97 244 TYR A C 1
ATOM 2015 O O . TYR A 1 244 ? -2.403 -10.073 -10.508 1.00 58.97 244 TYR A O 1
ATOM 2023 N N . ARG A 1 245 ? -1.387 -8.127 -10.095 1.00 60.69 245 ARG A N 1
ATOM 2024 C CA . ARG A 1 245 ? -2.240 -7.408 -11.051 1.00 60.69 245 ARG A CA 1
ATOM 2025 C C . ARG A 1 245 ? -1.674 -7.608 -12.454 1.00 60.69 245 ARG A C 1
ATOM 2027 O O . ARG A 1 245 ? -0.678 -6.991 -12.821 1.00 60.69 245 ARG A O 1
ATOM 2034 N N . GLY A 1 246 ? -2.301 -8.511 -13.206 1.00 58.22 246 GLY A N 1
ATOM 2035 C CA . GLY A 1 246 ? -2.125 -8.610 -14.651 1.00 58.22 246 GLY A CA 1
ATOM 2036 C C . GLY A 1 246 ? -2.613 -7.345 -15.367 1.00 58.22 246 GLY A C 1
ATOM 2037 O O . GLY A 1 246 ? -3.273 -6.494 -14.771 1.00 58.22 246 GLY A O 1
ATOM 2038 N N . VAL A 1 247 ? -2.275 -7.235 -16.651 1.00 64.38 247 VAL A N 1
ATOM 2039 C CA . VAL A 1 247 ? -2.652 -6.102 -17.521 1.00 64.38 247 VAL A CA 1
ATOM 2040 C C . VAL A 1 247 ? -4.164 -6.040 -17.730 1.00 64.38 247 VAL A C 1
ATOM 2042 O O . VAL A 1 247 ? -4.757 -4.968 -17.774 1.00 64.38 247 VAL A O 1
ATOM 2045 N N . ILE A 1 248 ? -4.788 -7.213 -17.823 1.00 65.25 248 ILE A N 1
ATOM 2046 C CA . ILE A 1 248 ? -6.219 -7.405 -18.014 1.00 65.25 248 ILE A CA 1
ATOM 2047 C C . ILE A 1 248 ? -6.697 -8.491 -17.046 1.00 65.25 248 ILE A C 1
ATOM 2049 O O . ILE A 1 248 ? -5.960 -9.434 -16.763 1.00 65.25 248 ILE A O 1
ATOM 2053 N N . SER A 1 249 ? -7.898 -8.339 -16.486 1.00 68.56 249 SER A N 1
ATOM 2054 C CA . SER A 1 249 ? -8.510 -9.363 -15.632 1.00 68.56 249 SER A CA 1
ATOM 2055 C C . SER A 1 249 ? -9.328 -10.351 -16.455 1.00 68.56 249 SER A C 1
ATOM 2057 O O . SER A 1 249 ? -9.976 -9.943 -17.415 1.00 68.56 249 SER A O 1
ATOM 2059 N N . ASP A 1 250 ? -9.396 -11.608 -16.019 1.00 73.38 250 ASP A N 1
ATOM 2060 C CA . ASP A 1 250 ? -10.145 -12.679 -16.699 1.00 73.38 250 ASP A CA 1
ATOM 2061 C C . ASP A 1 250 ? -11.612 -12.313 -16.946 1.00 73.38 250 ASP A C 1
ATOM 2063 O O . ASP A 1 250 ? -12.148 -12.562 -18.019 1.00 73.38 250 ASP A O 1
ATOM 2067 N N . THR A 1 251 ? -12.241 -11.603 -16.004 1.00 73.44 251 THR A N 1
ATOM 2068 C CA . THR A 1 251 ? -13.619 -11.095 -16.137 1.00 73.44 251 THR A CA 1
ATOM 2069 C C . THR A 1 251 ? -13.823 -10.141 -17.316 1.00 73.44 251 THR A C 1
ATOM 2071 O O . THR A 1 251 ? -14.959 -9.824 -17.660 1.00 73.44 251 THR A O 1
ATOM 2074 N N . ASN A 1 252 ? -12.739 -9.619 -17.891 1.00 75.56 252 ASN A N 1
ATOM 2075 C CA . ASN A 1 252 ? -12.778 -8.692 -19.015 1.00 75.56 252 ASN A CA 1
ATOM 2076 C C . ASN A 1 252 ? -12.577 -9.412 -20.340 1.00 75.56 252 ASN A C 1
ATOM 2078 O O . ASN A 1 252 ? -12.806 -8.793 -21.370 1.00 75.56 252 ASN A O 1
ATOM 2082 N N . ILE A 1 253 ? -12.175 -10.683 -20.337 1.00 85.06 253 ILE A N 1
ATOM 2083 C CA . ILE A 1 253 ? -12.108 -11.518 -21.532 1.00 85.06 253 ILE A CA 1
ATOM 2084 C C . ILE A 1 253 ? -13.498 -12.134 -21.702 1.00 85.06 253 ILE A C 1
ATOM 2086 O O . ILE A 1 253 ? -13.903 -13.014 -20.953 1.00 85.06 253 ILE A O 1
ATOM 2090 N N . LEU A 1 254 ? -14.267 -11.604 -22.650 1.00 88.44 254 LEU A N 1
ATOM 2091 C CA . LEU A 1 254 ? -15.684 -11.924 -22.815 1.00 88.44 254 LEU A CA 1
ATOM 2092 C C . LEU A 1 254 ? -15.917 -13.170 -23.670 1.00 88.44 254 LEU A C 1
ATOM 2094 O O . LEU A 1 254 ? -16.888 -13.890 -23.452 1.00 88.44 254 LEU A O 1
ATOM 2098 N N . ALA A 1 255 ? -15.073 -13.398 -24.677 1.00 88.38 255 ALA A N 1
ATOM 2099 C CA . ALA A 1 255 ? -15.178 -14.557 -25.554 1.00 88.38 255 ALA A CA 1
ATOM 2100 C C . ALA A 1 255 ? -13.833 -14.890 -26.208 1.00 88.38 255 ALA A C 1
ATOM 2102 O O . ALA A 1 255 ? -13.028 -14.003 -26.481 1.00 88.38 255 ALA A O 1
ATOM 2103 N N . SER A 1 256 ? -13.635 -16.171 -26.516 1.00 87.25 256 SER A N 1
ATOM 2104 C CA . SER A 1 256 ? -12.566 -16.669 -27.385 1.00 87.25 256 SER A CA 1
ATOM 2105 C C . SER A 1 256 ? -13.173 -17.704 -28.328 1.00 87.25 256 SER A C 1
ATOM 2107 O O . SER A 1 256 ? -13.529 -18.804 -27.903 1.00 87.25 256 SER A O 1
ATOM 2109 N N . LYS A 1 257 ? -13.422 -17.320 -29.584 1.00 88.00 257 LYS A N 1
ATOM 2110 C CA . LYS A 1 257 ? -14.082 -18.168 -30.590 1.00 88.00 257 LYS A CA 1
ATOM 2111 C C . LYS A 1 257 ? -13.507 -17.866 -31.970 1.00 88.00 257 LYS A C 1
ATOM 2113 O O . LYS A 1 257 ? -13.253 -16.710 -32.289 1.00 88.00 257 LYS A O 1
ATOM 2118 N N . ARG A 1 258 ? -13.361 -18.901 -32.807 1.00 84.38 258 ARG A N 1
ATOM 2119 C CA . ARG A 1 258 ? -12.928 -18.774 -34.216 1.00 84.38 258 ARG A CA 1
ATOM 2120 C C . ARG A 1 258 ? -11.624 -17.968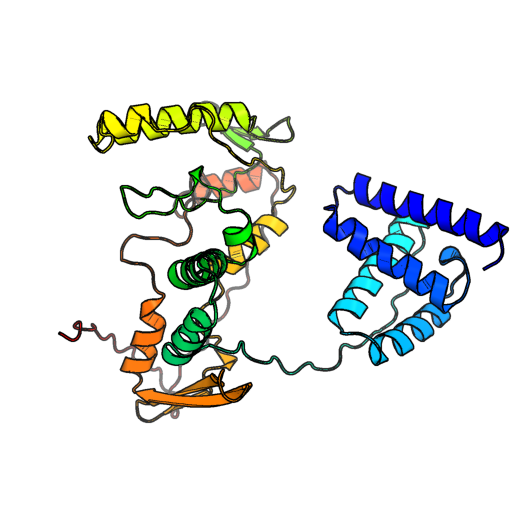 -34.380 1.00 84.38 258 ARG A C 1
ATOM 2122 O O . ARG A 1 258 ? -11.554 -17.075 -35.214 1.00 84.38 258 ARG A O 1
ATOM 2129 N N . GLY A 1 259 ? -10.631 -18.227 -33.524 1.00 82.12 259 GLY A N 1
ATOM 2130 C CA . GLY A 1 259 ? -9.334 -17.536 -33.560 1.00 82.12 259 GLY A CA 1
ATOM 2131 C C . GLY A 1 259 ? -9.361 -16.068 -33.118 1.00 82.12 259 GLY A C 1
ATOM 2132 O O . GLY A 1 259 ? -8.336 -15.405 -33.182 1.00 82.12 259 GLY A O 1
ATOM 2133 N N . LYS A 1 260 ? -10.503 -15.549 -32.650 1.00 88.12 260 LYS A N 1
ATOM 2134 C CA . LYS A 1 260 ? -10.645 -14.166 -32.188 1.00 88.12 260 LYS A CA 1
ATOM 2135 C C . LYS A 1 260 ? -10.952 -14.110 -30.698 1.00 88.12 260 LYS A C 1
ATOM 2137 O O . LYS A 1 260 ? -11.738 -14.908 -30.180 1.00 88.12 260 LYS A O 1
ATOM 2142 N N . VAL A 1 261 ? -10.360 -13.131 -30.024 1.00 88.88 261 VAL A N 1
ATOM 2143 C CA . VAL A 1 261 ? -10.593 -12.831 -28.612 1.00 88.88 261 VAL A CA 1
ATOM 2144 C C . VAL A 1 261 ? -11.360 -11.521 -28.509 1.00 88.88 261 VAL A C 1
ATOM 2146 O O . VAL A 1 261 ? -10.914 -10.487 -29.006 1.00 88.88 261 VAL A O 1
ATOM 2149 N N . THR A 1 262 ? -12.509 -11.565 -27.840 1.00 89.38 262 THR A N 1
ATOM 2150 C CA . THR A 1 262 ? -13.297 -10.386 -27.489 1.00 89.38 262 THR A CA 1
ATOM 2151 C C . THR A 1 262 ? -13.061 -10.052 -26.030 1.00 89.38 262 THR A C 1
ATOM 2153 O O . THR A 1 262 ? -13.310 -10.878 -25.152 1.00 89.38 262 THR A O 1
ATOM 2156 N N . PHE A 1 263 ? -12.645 -8.826 -25.749 1.00 85.88 263 PHE A N 1
ATOM 2157 C CA . PHE A 1 263 ? -12.471 -8.338 -24.390 1.00 85.88 263 PHE A CA 1
ATOM 2158 C C . PHE A 1 263 ? -13.146 -6.982 -24.211 1.00 85.88 263 PHE A C 1
ATOM 2160 O O . PHE A 1 263 ? -13.229 -6.180 -25.141 1.00 85.88 263 PHE A O 1
ATOM 2167 N N . SER A 1 264 ? -13.667 -6.728 -23.012 1.00 82.31 264 SER A N 1
ATOM 2168 C CA . SER A 1 264 ? -14.185 -5.413 -22.661 1.00 82.31 264 SER A CA 1
ATOM 2169 C C . SER A 1 264 ? -13.088 -4.531 -22.102 1.00 82.31 264 SER A C 1
ATOM 2171 O O . SER A 1 264 ? -12.361 -4.931 -21.191 1.00 82.31 264 SER A O 1
ATOM 2173 N N . TYR A 1 265 ? -13.057 -3.305 -22.585 1.00 73.88 265 TYR A N 1
ATOM 2174 C CA . TYR A 1 265 ? -12.259 -2.215 -22.059 1.00 73.88 265 TYR A CA 1
ATOM 2175 C C . TYR A 1 265 ? -13.194 -1.029 -21.825 1.00 73.88 265 TYR A C 1
ATOM 2177 O O . TYR A 1 265 ? -14.371 -1.059 -22.185 1.00 73.88 265 TYR A O 1
ATOM 2185 N N . LEU A 1 266 ? -12.711 -0.009 -21.138 1.00 59.31 266 LEU A N 1
ATOM 2186 C CA . LEU A 1 266 ? -13.470 1.214 -20.960 1.00 59.31 266 LEU A CA 1
ATOM 2187 C C . LEU A 1 266 ? -12.837 2.258 -21.877 1.00 59.31 266 LEU A C 1
ATOM 2189 O O . LEU A 1 266 ? -11.654 2.566 -21.722 1.00 59.31 266 LEU A O 1
ATOM 2193 N N . ASN A 1 267 ? -13.614 2.694 -22.869 1.00 64.19 267 ASN A N 1
ATOM 2194 C CA . ASN A 1 267 ? -13.193 3.690 -23.838 1.00 64.19 267 ASN A CA 1
ATOM 2195 C C . ASN A 1 267 ? -13.153 5.050 -23.137 1.00 64.19 267 ASN A C 1
ATOM 2197 O O . ASN A 1 267 ? -14.043 5.409 -22.366 1.00 64.19 267 ASN A O 1
ATOM 2201 N N . SER A 1 268 ? -12.057 5.746 -23.345 1.00 40.81 268 SER A N 1
ATOM 2202 C CA . SER A 1 268 ? -11.692 7.021 -22.749 1.00 40.81 268 SER A CA 1
ATOM 2203 C C . SER A 1 268 ? -12.364 8.232 -23.366 1.00 40.81 268 SER A C 1
ATOM 2205 O O . SER A 1 268 ? -12.640 9.179 -22.634 1.00 40.81 268 SER A O 1
ATOM 2207 N N . GLU A 1 269 ? -12.710 8.162 -24.646 1.00 52.38 269 GLU A N 1
ATOM 2208 C CA . GLU A 1 269 ? -13.364 9.231 -25.397 1.00 52.38 269 GLU A CA 1
ATOM 2209 C C . GLU A 1 269 ? -14.843 9.261 -25.022 1.00 52.38 269 GLU A C 1
ATOM 2211 O O . GLU A 1 269 ? -15.430 10.313 -24.780 1.00 52.38 269 GLU A O 1
ATOM 2216 N N . THR A 1 270 ? -15.446 8.076 -24.925 1.00 64.88 270 THR A N 1
ATOM 2217 C CA . THR A 1 270 ? -16.880 7.920 -24.667 1.00 64.88 270 THR A CA 1
ATOM 2218 C C . THR A 1 270 ? -17.193 7.686 -23.190 1.00 64.88 270 THR A C 1
ATOM 2220 O O . THR A 1 270 ? -18.352 7.777 -22.783 1.00 64.88 270 THR A O 1
ATOM 2223 N N . GLY A 1 271 ? -16.192 7.326 -22.376 1.00 55.19 271 GLY A N 1
ATOM 2224 C CA . GLY A 1 271 ? -16.378 6.893 -20.989 1.00 55.19 271 GLY A CA 1
ATOM 2225 C C . GLY A 1 271 ? -17.228 5.622 -20.852 1.00 55.19 271 GLY A C 1
ATOM 2226 O O . GLY A 1 271 ? -17.664 5.292 -19.744 1.00 55.19 271 GLY A O 1
ATOM 2227 N N . LYS A 1 272 ? -17.509 4.915 -21.959 1.00 65.31 272 LYS A N 1
ATOM 2228 C CA . LYS A 1 272 ? -18.406 3.753 -22.008 1.00 65.31 272 LYS A CA 1
ATOM 2229 C C . LYS A 1 272 ? -17.628 2.450 -22.098 1.00 65.31 272 LYS A C 1
ATOM 2231 O O . LYS A 1 272 ? -16.548 2.349 -22.679 1.00 65.31 272 LYS A O 1
ATOM 2236 N N . LYS A 1 273 ? -18.190 1.418 -21.466 1.00 75.12 273 LYS A N 1
ATOM 2237 C CA . LYS A 1 273 ? -17.630 0.070 -21.511 1.00 75.12 273 LYS A CA 1
ATOM 2238 C C . LYS A 1 273 ? -17.858 -0.486 -22.912 1.00 75.12 273 LYS A C 1
ATOM 2240 O O . LYS A 1 273 ? -18.986 -0.810 -23.273 1.00 75.12 273 LYS A O 1
ATOM 2245 N N . GLU A 1 274 ? -16.784 -0.606 -23.670 1.00 81.06 274 GLU A N 1
ATOM 2246 C CA . GLU A 1 274 ? -16.797 -1.066 -25.050 1.00 81.06 274 GLU A CA 1
ATOM 2247 C C . GLU A 1 274 ? -16.134 -2.437 -25.162 1.00 81.06 274 GLU A C 1
ATOM 2249 O O . GLU A 1 274 ? -15.465 -2.921 -24.242 1.00 81.06 274 GLU A O 1
ATOM 2254 N N . LYS A 1 275 ? -16.377 -3.111 -26.283 1.00 89.50 275 LYS A N 1
ATOM 2255 C CA . LYS A 1 275 ? -15.828 -4.435 -26.569 1.00 89.50 275 LYS A CA 1
ATOM 2256 C C . LYS A 1 275 ? -14.912 -4.318 -27.771 1.00 89.50 275 LYS A C 1
ATOM 2258 O O . LYS A 1 275 ? -15.321 -3.802 -28.803 1.00 89.50 275 LYS A O 1
ATOM 2263 N N . ARG A 1 276 ? -13.700 -4.850 -27.654 1.00 87.31 276 ARG A N 1
ATOM 2264 C CA . ARG A 1 276 ? -12.784 -5.005 -28.781 1.00 87.31 276 ARG A CA 1
ATOM 2265 C C . ARG A 1 276 ? -12.652 -6.477 -29.099 1.00 87.31 276 ARG A C 1
ATOM 2267 O O . ARG A 1 276 ? -12.497 -7.286 -28.187 1.00 87.31 276 ARG A O 1
ATOM 2274 N N . THR A 1 277 ? -12.699 -6.806 -30.382 1.00 92.06 277 THR A N 1
ATOM 2275 C CA . THR A 1 277 ? -12.422 -8.153 -30.875 1.00 92.06 277 THR A CA 1
ATOM 2276 C C . THR A 1 277 ? -11.199 -8.091 -31.769 1.00 92.06 277 THR A C 1
ATOM 2278 O O . THR A 1 277 ? -11.176 -7.299 -32.706 1.00 92.06 277 THR A O 1
ATOM 2281 N N . LEU A 1 278 ? -10.193 -8.904 -31.470 1.00 87.62 278 LEU A N 1
ATOM 2282 C CA . LEU A 1 278 ? -8.952 -9.004 -32.237 1.00 87.62 278 LEU A CA 1
ATOM 2283 C C . LEU A 1 278 ? -8.654 -10.471 -32.554 1.00 87.62 278 LEU A C 1
ATOM 2285 O O . LEU A 1 278 ? -9.156 -11.346 -31.839 1.00 87.62 278 LEU A O 1
ATOM 2289 N N . PRO A 1 279 ? -7.836 -10.756 -33.579 1.00 90.44 279 PRO A N 1
ATOM 2290 C CA . PRO A 1 279 ? -7.149 -12.039 -33.684 1.00 90.44 279 PRO A CA 1
ATOM 2291 C C . PRO A 1 279 ? -6.441 -12.396 -32.367 1.00 90.44 279 PRO A C 1
ATOM 2293 O O . PRO A 1 279 ? -6.003 -11.519 -31.612 1.00 90.44 279 PRO A O 1
ATOM 2296 N N . GLY A 1 280 ? -6.384 -13.687 -32.044 1.00 82.69 280 GLY A N 1
ATOM 2297 C CA . GLY A 1 280 ? -5.816 -14.170 -30.786 1.00 82.69 280 GLY A CA 1
ATOM 2298 C C . GLY A 1 280 ? -4.344 -13.794 -30.627 1.00 82.69 280 GLY A C 1
ATOM 2299 O O . GLY A 1 280 ? -3.924 -13.411 -29.539 1.00 82.69 280 GLY A O 1
ATOM 2300 N N . GLU A 1 281 ? -3.588 -13.835 -31.716 1.00 82.50 281 GLU A N 1
ATOM 2301 C CA . GLU A 1 281 ? -2.191 -13.431 -31.825 1.00 82.50 281 GLU A CA 1
ATOM 2302 C C . GLU A 1 281 ? -1.976 -11.952 -31.476 1.00 82.50 281 GLU A C 1
ATOM 2304 O O . GLU A 1 281 ? -1.098 -11.640 -30.671 1.00 82.50 281 GLU A O 1
ATOM 2309 N N . ASP A 1 282 ? -2.831 -11.054 -31.967 1.00 77.62 282 ASP A N 1
ATOM 2310 C CA . ASP A 1 282 ? -2.755 -9.619 -31.674 1.00 77.62 282 ASP A CA 1
ATOM 2311 C C . ASP A 1 282 ? -3.115 -9.327 -30.220 1.00 77.62 282 ASP A C 1
ATOM 2313 O O . ASP A 1 282 ? -2.472 -8.518 -29.544 1.00 77.62 282 ASP A O 1
ATOM 2317 N N . PHE A 1 283 ? -4.137 -10.015 -29.704 1.00 81.31 283 PHE A N 1
ATOM 2318 C CA . PHE A 1 283 ? -4.490 -9.938 -28.292 1.00 81.31 283 PHE A CA 1
ATOM 2319 C C . PHE A 1 283 ? -3.329 -10.409 -27.403 1.00 81.31 283 PHE A C 1
ATOM 2321 O O . PHE A 1 283 ? -2.971 -9.727 -26.439 1.00 81.31 283 PHE A O 1
ATOM 2328 N N . LEU A 1 284 ? -2.705 -11.542 -27.739 1.00 78.25 284 LEU A N 1
ATOM 2329 C CA . LEU A 1 284 ? -1.542 -12.059 -27.021 1.00 78.25 284 LEU A CA 1
ATOM 2330 C C . LEU A 1 284 ? -0.365 -11.088 -27.103 1.00 78.25 284 LEU A C 1
ATOM 2332 O O . LEU A 1 284 ? 0.262 -10.827 -26.079 1.00 78.25 284 LEU A O 1
ATOM 2336 N N . TRP A 1 285 ? -0.105 -10.488 -28.265 1.00 75.88 285 TRP A N 1
ATOM 2337 C CA . TRP A 1 285 ? 0.932 -9.473 -28.422 1.00 75.88 285 TRP A CA 1
ATOM 2338 C C . TRP A 1 285 ? 0.716 -8.271 -27.494 1.00 75.88 285 TRP A C 1
ATOM 2340 O O . TRP A 1 285 ? 1.646 -7.852 -26.803 1.00 75.88 285 TRP A O 1
ATOM 2350 N N . LEU A 1 286 ? -0.517 -7.757 -27.398 1.00 69.81 286 LEU A N 1
ATOM 2351 C CA . LEU A 1 286 ? -0.856 -6.669 -26.473 1.00 69.81 286 LEU A CA 1
ATOM 2352 C C . LEU A 1 286 ? -0.574 -7.040 -25.012 1.00 69.81 286 LEU A C 1
ATOM 2354 O O . LEU A 1 286 ? -0.044 -6.219 -24.268 1.00 69.81 286 LEU A O 1
ATOM 2358 N N . VAL A 1 287 ? -0.868 -8.275 -24.600 1.00 70.50 287 VAL A N 1
ATOM 2359 C CA . VAL A 1 287 ? -0.549 -8.759 -23.246 1.00 70.50 287 VAL A CA 1
ATOM 2360 C C . VAL A 1 287 ? 0.967 -8.902 -23.050 1.00 70.50 287 VAL A C 1
ATOM 2362 O O . VAL A 1 287 ? 1.500 -8.505 -22.008 1.00 70.50 287 VAL A O 1
ATOM 2365 N N . LEU A 1 288 ? 1.673 -9.432 -24.052 1.00 68.25 288 LEU A N 1
ATOM 2366 C CA . LEU A 1 288 ? 3.114 -9.691 -24.014 1.00 68.25 288 LEU A CA 1
ATOM 2367 C C . LEU A 1 288 ? 3.958 -8.412 -23.937 1.00 68.25 288 LEU A C 1
ATOM 2369 O O . LEU A 1 288 ? 5.027 -8.452 -23.331 1.00 68.25 288 LEU A O 1
ATOM 2373 N N . LYS A 1 289 ? 3.463 -7.263 -24.421 1.00 62.47 289 LYS A N 1
ATOM 2374 C CA . LYS A 1 289 ? 4.121 -5.949 -24.240 1.00 62.47 289 LYS A CA 1
ATOM 2375 C C . LYS A 1 289 ? 4.381 -5.578 -22.773 1.00 62.47 289 LYS A C 1
ATOM 2377 O O . LYS A 1 289 ? 5.239 -4.749 -22.492 1.00 62.47 289 LYS A O 1
ATOM 2382 N N . HIS A 1 290 ? 3.672 -6.197 -21.830 1.00 63.28 290 HIS A N 1
ATOM 2383 C CA . HIS A 1 290 ? 3.840 -5.969 -20.391 1.00 63.28 290 HIS A CA 1
ATOM 2384 C C . HIS A 1 290 ? 4.579 -7.111 -19.670 1.00 63.28 290 HIS A C 1
ATOM 2386 O O . HIS A 1 290 ? 4.684 -7.130 -18.431 1.00 63.28 290 HIS A O 1
ATOM 2392 N N . VAL A 1 291 ? 5.068 -8.100 -20.420 1.00 64.31 291 VAL A N 1
ATOM 2393 C CA . VAL A 1 291 ? 5.952 -9.144 -19.905 1.00 64.31 291 VAL A CA 1
ATOM 2394 C C . VAL A 1 291 ? 7.371 -8.589 -19.879 1.00 64.31 291 VAL A C 1
ATOM 2396 O O . VAL A 1 291 ? 7.839 -7.977 -20.833 1.00 64.31 291 VAL A O 1
ATOM 2399 N N . LEU A 1 292 ? 8.057 -8.772 -18.749 1.00 57.69 292 LEU A N 1
ATOM 2400 C CA . LEU A 1 292 ? 9.426 -8.290 -18.614 1.00 57.69 292 LEU A CA 1
ATOM 2401 C C . LEU A 1 292 ? 10.365 -9.036 -19.580 1.00 57.69 292 LEU A C 1
ATOM 2403 O O . LEU A 1 292 ? 10.174 -10.239 -19.790 1.00 57.69 292 LEU A O 1
ATOM 2407 N N . PRO A 1 293 ? 11.416 -8.371 -20.097 1.00 55.41 293 PRO A N 1
ATOM 2408 C CA . PRO A 1 293 ? 12.445 -9.019 -20.897 1.00 55.41 293 PRO A CA 1
ATOM 2409 C C . PRO A 1 293 ? 13.035 -10.253 -20.211 1.00 55.41 293 PRO A C 1
ATOM 2411 O O . PRO A 1 293 ? 13.062 -10.376 -18.980 1.00 55.41 293 PRO A O 1
ATOM 2414 N N . ARG A 1 294 ? 13.552 -11.178 -21.021 1.00 50.81 294 ARG A N 1
ATOM 2415 C CA . ARG A 1 294 ? 14.150 -12.426 -20.539 1.00 50.81 294 ARG A CA 1
ATOM 2416 C C . ARG A 1 294 ? 15.204 -12.131 -19.459 1.00 50.81 294 ARG A C 1
ATOM 2418 O O . ARG A 1 294 ? 16.030 -11.242 -19.616 1.00 50.81 294 ARG A O 1
ATOM 2425 N N . ARG A 1 295 ? 15.184 -12.915 -18.370 1.00 55.28 295 ARG A N 1
ATOM 2426 C CA . ARG A 1 295 ? 16.045 -12.796 -17.163 1.00 55.28 295 ARG A CA 1
ATOM 2427 C C . ARG A 1 295 ? 15.716 -11.629 -16.215 1.00 55.28 295 ARG A C 1
ATOM 2429 O O . ARG A 1 295 ? 16.214 -11.625 -15.083 1.00 55.28 295 ARG A O 1
ATOM 2436 N N . LEU A 1 296 ? 14.819 -10.715 -16.588 1.00 53.00 296 LEU A N 1
ATOM 2437 C CA . LEU A 1 296 ? 14.306 -9.693 -15.681 1.00 53.00 296 LEU A CA 1
ATOM 2438 C C . LEU A 1 296 ? 13.096 -10.245 -14.905 1.00 53.00 296 LEU A C 1
ATOM 2440 O O . LEU A 1 296 ? 12.141 -10.769 -15.475 1.00 53.00 296 LEU A O 1
ATOM 2444 N N . ARG A 1 297 ? 13.156 -10.191 -13.571 1.00 62.44 297 ARG A N 1
ATOM 2445 C CA . ARG A 1 297 ? 12.119 -10.727 -12.672 1.00 62.44 297 ARG A CA 1
ATOM 2446 C C . ARG A 1 297 ? 11.477 -9.568 -11.912 1.00 62.44 297 ARG A C 1
ATOM 2448 O O . ARG A 1 297 ? 12.207 -8.722 -11.408 1.00 62.44 297 ARG A O 1
ATOM 2455 N N . ARG A 1 298 ? 10.141 -9.557 -11.798 1.00 65.31 298 ARG A N 1
ATOM 2456 C CA . ARG A 1 298 ? 9.389 -8.528 -11.042 1.00 65.31 298 ARG A CA 1
ATOM 2457 C C . ARG A 1 298 ? 9.682 -8.574 -9.538 1.00 65.31 298 ARG A C 1
ATOM 2459 O O . ARG A 1 298 ? 9.731 -7.533 -8.898 1.00 65.31 298 ARG A O 1
ATOM 2466 N N . SER A 1 299 ? 9.890 -9.770 -8.990 1.00 74.31 299 SER A N 1
ATOM 2467 C CA . SER A 1 299 ? 10.373 -10.000 -7.625 1.00 74.31 299 SER A CA 1
ATOM 2468 C C . SER A 1 299 ? 11.537 -10.977 -7.630 1.00 74.31 299 SER A C 1
ATOM 2470 O O . SER A 1 299 ? 11.668 -11.818 -8.525 1.00 74.31 299 SER A O 1
ATOM 2472 N N . ARG A 1 300 ? 12.382 -10.867 -6.607 1.00 77.81 300 ARG A N 1
ATOM 2473 C CA . ARG A 1 300 ? 13.457 -11.813 -6.331 1.00 77.81 300 ARG A CA 1
ATOM 2474 C C . ARG A 1 300 ? 13.499 -12.103 -4.839 1.00 77.81 300 ARG A C 1
ATOM 2476 O O . ARG A 1 300 ? 13.437 -11.177 -4.034 1.00 77.81 300 ARG A O 1
ATOM 2483 N N . ASP A 1 301 ? 13.659 -13.379 -4.517 1.00 83.44 301 ASP A N 1
ATOM 2484 C CA . ASP A 1 301 ? 13.816 -13.861 -3.151 1.00 83.44 301 ASP A CA 1
ATOM 2485 C C . ASP A 1 301 ? 15.279 -14.232 -2.896 1.00 83.44 301 ASP A C 1
ATOM 2487 O O . ASP A 1 301 ? 15.971 -14.747 -3.779 1.00 83.44 301 ASP A O 1
ATOM 2491 N N . TYR A 1 302 ? 15.751 -13.978 -1.678 1.00 84.75 302 TYR A N 1
ATOM 2492 C CA . TYR A 1 302 ? 17.153 -14.143 -1.292 1.00 84.75 302 TYR A CA 1
ATOM 2493 C C . TYR A 1 302 ? 17.291 -14.887 0.041 1.00 84.75 302 TYR A C 1
ATOM 2495 O O . TYR A 1 302 ? 16.335 -15.030 0.806 1.00 84.75 302 TYR A O 1
ATOM 2503 N N . GLY A 1 303 ? 18.506 -15.355 0.339 1.00 86.62 303 GLY A N 1
ATOM 2504 C CA . GLY A 1 303 ? 18.820 -16.015 1.609 1.00 86.62 303 GLY A CA 1
ATOM 2505 C C . GLY A 1 303 ? 18.028 -17.307 1.797 1.00 86.62 303 GLY A C 1
ATOM 2506 O O . GLY A 1 303 ? 17.946 -18.112 0.879 1.00 86.62 303 GLY A O 1
ATOM 2507 N N . PHE A 1 304 ? 17.423 -17.504 2.967 1.00 87.31 304 PHE A N 1
ATOM 2508 C CA . PHE A 1 304 ? 16.592 -18.682 3.250 1.00 87.31 304 PHE A CA 1
ATOM 2509 C C . PHE A 1 304 ? 15.188 -18.618 2.616 1.00 87.31 304 PHE A C 1
ATOM 2511 O O . PHE A 1 304 ? 14.441 -19.584 2.714 1.00 87.31 304 PHE A O 1
ATOM 2518 N N . LEU A 1 305 ? 14.822 -17.505 1.963 1.00 85.88 305 LEU A N 1
ATOM 2519 C CA . LEU A 1 305 ? 13.537 -17.338 1.267 1.00 85.88 305 LEU A CA 1
ATOM 2520 C C . LEU A 1 305 ? 13.601 -17.710 -0.224 1.00 85.88 305 LEU A C 1
ATOM 2522 O O . LEU A 1 305 ? 12.572 -17.752 -0.890 1.00 85.88 305 LEU A O 1
ATOM 2526 N N . ARG A 1 306 ? 14.792 -17.991 -0.770 1.00 87.50 306 ARG A N 1
ATOM 2527 C CA . ARG A 1 306 ? 14.952 -18.446 -2.163 1.00 87.50 306 ARG A CA 1
ATOM 2528 C C . ARG A 1 306 ? 14.303 -19.817 -2.381 1.00 87.50 306 ARG A C 1
ATOM 2530 O O . ARG A 1 306 ? 14.319 -20.678 -1.502 1.00 87.50 306 ARG A O 1
ATOM 2537 N N . SER A 1 307 ? 13.812 -20.057 -3.594 1.00 78.25 307 SER A N 1
ATOM 2538 C CA . SER A 1 307 ? 13.025 -21.250 -3.954 1.00 78.25 307 SER A CA 1
ATOM 2539 C C . SER A 1 307 ? 13.712 -22.599 -3.694 1.00 78.25 307 SER A C 1
ATOM 2541 O O . SER A 1 307 ? 13.031 -23.592 -3.436 1.00 78.25 307 SER A O 1
ATOM 2543 N N . ASN A 1 308 ? 15.045 -22.656 -3.730 1.00 86.06 308 ASN A N 1
ATOM 2544 C CA . ASN A 1 308 ? 15.838 -23.860 -3.457 1.00 86.06 308 ASN A CA 1
ATOM 2545 C C . ASN A 1 308 ? 16.377 -23.947 -2.015 1.00 86.06 308 ASN A C 1
ATOM 2547 O O . ASN A 1 308 ? 17.063 -24.908 -1.686 1.00 86.06 308 ASN A O 1
ATOM 2551 N N . ALA A 1 309 ? 16.044 -23.005 -1.128 1.00 88.56 309 ALA A N 1
ATOM 2552 C CA . ALA A 1 309 ? 16.401 -23.063 0.293 1.00 88.56 309 ALA A CA 1
ATOM 2553 C C . ALA A 1 309 ? 15.312 -23.723 1.158 1.00 88.56 309 ALA A C 1
ATOM 2555 O O . ALA A 1 309 ? 15.238 -23.459 2.355 1.00 88.56 309 ALA A O 1
ATOM 2556 N N . LYS A 1 310 ? 14.482 -24.608 0.582 1.00 86.56 310 LYS A N 1
ATOM 2557 C CA . LYS A 1 310 ? 13.327 -25.223 1.267 1.00 86.56 310 LYS A CA 1
ATOM 2558 C C . LYS A 1 310 ? 13.695 -25.849 2.615 1.00 86.56 310 LYS A C 1
ATOM 2560 O O . LYS A 1 310 ? 13.034 -25.565 3.601 1.00 86.56 310 LYS A O 1
ATOM 2565 N N . LYS A 1 311 ? 14.792 -26.616 2.679 1.00 87.44 311 LYS A N 1
ATOM 2566 C CA . LYS A 1 311 ? 15.275 -27.235 3.930 1.00 87.44 311 LYS A CA 1
ATOM 2567 C C . LYS A 1 311 ? 15.607 -26.191 5.005 1.00 87.44 311 LYS A C 1
ATOM 2569 O O . LYS A 1 311 ? 15.201 -26.339 6.152 1.00 87.44 311 LYS A O 1
ATOM 2574 N N . GLN A 1 312 ? 16.311 -25.120 4.631 1.00 87.50 312 GLN A N 1
ATOM 2575 C CA . GLN A 1 312 ? 16.619 -24.021 5.553 1.00 87.50 312 GLN A CA 1
ATOM 2576 C C . GLN A 1 312 ? 15.358 -23.270 5.980 1.00 87.50 312 GLN A C 1
ATOM 2578 O O . GLN A 1 312 ? 15.230 -22.931 7.151 1.00 87.50 312 GLN A O 1
ATOM 2583 N N . LEU A 1 313 ? 14.425 -23.026 5.057 1.00 88.56 313 LEU A N 1
ATOM 2584 C CA . LEU A 1 313 ? 13.158 -22.373 5.367 1.00 88.56 313 LEU A CA 1
ATOM 2585 C C . LEU A 1 313 ? 12.337 -23.193 6.367 1.00 88.56 313 LEU A C 1
ATOM 2587 O O . LEU A 1 313 ? 11.865 -22.629 7.349 1.00 88.56 313 LEU A O 1
ATOM 2591 N N . SER A 1 314 ? 12.223 -24.507 6.158 1.00 86.94 314 SER A N 1
ATOM 2592 C CA . SER A 1 314 ? 11.530 -25.415 7.077 1.00 86.94 314 SER A CA 1
ATOM 2593 C C . SER A 1 314 ? 12.162 -25.408 8.467 1.00 86.94 314 SER A C 1
ATOM 2595 O O . SER A 1 314 ? 11.447 -25.322 9.460 1.00 86.94 314 SER A O 1
ATOM 2597 N N . LEU A 1 315 ? 13.496 -25.415 8.551 1.00 87.12 315 LEU A N 1
ATOM 2598 C CA . LEU A 1 315 ? 14.197 -25.316 9.832 1.00 87.12 315 LEU A CA 1
ATOM 2599 C C . LEU A 1 315 ? 13.905 -23.983 10.537 1.00 87.12 315 LEU A C 1
ATOM 2601 O O . LEU A 1 315 ? 13.610 -23.967 11.727 1.00 87.12 315 LEU A O 1
ATOM 2605 N N . VAL A 1 316 ? 13.945 -22.863 9.807 1.00 89.25 316 VAL A N 1
ATOM 2606 C CA . VAL A 1 316 ? 13.605 -21.542 10.361 1.00 89.25 316 VAL A CA 1
ATOM 2607 C C . VAL A 1 316 ? 12.155 -21.501 10.841 1.00 89.25 316 VAL A C 1
ATOM 2609 O O . VAL A 1 316 ? 11.888 -20.970 11.914 1.00 89.25 316 VAL A O 1
ATOM 2612 N N . GLN A 1 317 ? 11.219 -22.066 10.077 1.00 88.25 317 GLN A N 1
ATOM 2613 C CA . GLN A 1 317 ? 9.809 -22.148 10.463 1.00 88.25 317 GLN A CA 1
ATOM 2614 C C . GLN A 1 317 ? 9.625 -22.965 11.743 1.00 88.25 317 GLN A C 1
ATOM 2616 O O . GLN A 1 317 ? 8.891 -22.525 12.622 1.00 88.25 317 GLN A O 1
ATOM 2621 N N . LEU A 1 318 ? 10.337 -24.086 11.881 1.00 87.00 318 LEU A N 1
ATOM 2622 C CA . LEU A 1 318 ? 10.311 -24.925 13.077 1.00 87.00 318 LEU A CA 1
ATOM 2623 C C . LEU A 1 318 ? 10.859 -24.180 14.304 1.00 87.00 318 LEU A C 1
ATOM 2625 O O . LEU A 1 318 ? 10.182 -24.095 15.323 1.00 87.00 318 LEU A O 1
ATOM 2629 N N . VAL A 1 319 ? 12.035 -23.554 14.182 1.00 88.00 319 VAL A N 1
ATOM 2630 C CA . VAL A 1 319 ? 12.655 -22.763 15.265 1.00 88.00 319 VAL A CA 1
ATOM 2631 C C . VAL A 1 319 ? 11.775 -21.584 15.689 1.00 88.00 319 VAL A C 1
ATOM 2633 O O . VAL A 1 319 ? 11.732 -21.221 16.861 1.00 88.00 319 VAL A O 1
ATOM 2636 N N . LEU A 1 320 ? 11.059 -20.974 14.743 1.00 87.62 320 LEU A N 1
ATOM 2637 C CA . LEU A 1 320 ? 10.143 -19.863 15.006 1.00 87.62 320 LEU A CA 1
ATOM 2638 C C . LEU A 1 320 ? 8.724 -20.307 15.387 1.00 87.62 320 LEU A C 1
ATOM 2640 O O . LEU A 1 320 ? 7.859 -19.447 15.558 1.00 87.62 320 LEU A O 1
ATOM 2644 N N . ASN A 1 321 ? 8.484 -21.616 15.498 1.00 88.00 321 ASN A N 1
ATOM 2645 C CA . ASN A 1 321 ? 7.179 -22.220 15.752 1.00 88.00 321 ASN A CA 1
ATOM 2646 C C . ASN A 1 321 ? 6.072 -21.688 14.814 1.00 88.00 321 ASN A C 1
ATOM 2648 O O . ASN A 1 321 ? 4.959 -21.348 15.223 1.00 88.00 321 ASN A O 1
ATOM 2652 N N . VAL A 1 322 ? 6.407 -21.536 13.529 1.00 84.19 322 VAL A N 1
ATOM 2653 C CA . VAL A 1 322 ? 5.497 -21.043 12.493 1.00 84.19 322 VAL A CA 1
ATOM 2654 C C . VAL A 1 322 ? 4.694 -22.211 11.940 1.00 84.19 322 VAL A C 1
ATOM 2656 O O . VAL A 1 322 ? 5.170 -22.972 11.100 1.00 84.19 322 VAL A O 1
ATOM 2659 N N . MET A 1 323 ? 3.435 -22.296 12.357 1.00 76.81 323 MET A N 1
ATOM 2660 C CA . MET A 1 323 ? 2.465 -23.231 11.793 1.00 76.81 323 MET A CA 1
ATOM 2661 C C . MET A 1 323 ? 1.974 -22.715 10.437 1.00 76.81 323 MET A C 1
ATOM 2663 O O . MET A 1 323 ? 1.096 -21.850 10.357 1.00 76.81 323 MET A O 1
ATOM 2667 N N . VAL A 1 324 ? 2.555 -23.224 9.352 1.00 72.06 324 VAL A N 1
ATOM 2668 C CA . VAL A 1 324 ? 2.064 -22.953 7.997 1.00 72.06 324 VAL A CA 1
ATOM 2669 C C . VAL A 1 324 ? 0.896 -23.893 7.732 1.00 72.06 324 VAL A C 1
ATOM 2671 O O . VAL A 1 324 ? 1.085 -25.104 7.653 1.00 72.06 324 VAL A O 1
ATOM 2674 N N . LYS A 1 325 ? -0.317 -23.346 7.584 1.00 76.56 325 LYS A N 1
ATOM 2675 C CA . LYS A 1 325 ? -1.444 -24.141 7.085 1.00 76.56 325 LYS A CA 1
ATOM 2676 C C . LYS A 1 325 ? -1.062 -24.709 5.723 1.00 76.56 325 LYS A C 1
ATOM 2678 O O . LYS A 1 325 ? -0.650 -23.946 4.845 1.00 76.56 325 LYS A O 1
ATOM 2683 N N . ALA A 1 326 ? -1.196 -26.024 5.562 1.00 76.00 326 ALA A N 1
ATOM 2684 C CA . ALA A 1 326 ? -1.089 -26.647 4.255 1.00 76.00 326 ALA A CA 1
ATOM 2685 C C . ALA A 1 326 ? -2.062 -25.922 3.320 1.00 76.00 326 ALA A C 1
ATOM 2687 O O . ALA A 1 326 ? -3.249 -25.794 3.623 1.00 76.00 326 ALA A O 1
ATOM 2688 N N . VAL A 1 327 ? -1.536 -25.357 2.236 1.00 73.56 327 VAL A N 1
ATOM 2689 C CA . VAL A 1 327 ? -2.392 -24.777 1.207 1.00 73.56 327 VAL A CA 1
ATOM 2690 C C . VAL A 1 327 ? -3.059 -25.959 0.533 1.00 73.56 327 VAL A C 1
ATOM 2692 O O . VAL A 1 327 ? -2.363 -26.796 -0.044 1.00 73.56 327 VAL A O 1
ATOM 2695 N N . GLU A 1 328 ? -4.381 -26.043 0.641 1.00 81.12 328 GLU A N 1
ATOM 2696 C CA . GLU A 1 328 ? -5.137 -27.040 -0.104 1.00 81.12 328 GLU A CA 1
ATOM 2697 C C . GLU A 1 328 ? -4.780 -26.900 -1.588 1.00 81.12 328 GLU A C 1
ATOM 2699 O O . GLU A 1 328 ? -4.793 -25.781 -2.123 1.00 81.12 328 GLU A O 1
ATOM 2704 N N . PRO A 1 329 ? -4.373 -27.995 -2.251 1.00 75.81 329 PRO A N 1
ATOM 2705 C CA . PRO A 1 329 ? -3.991 -27.928 -3.644 1.00 75.81 329 PRO A CA 1
ATOM 2706 C C . PRO A 1 329 ? -5.188 -27.421 -4.441 1.00 75.81 329 PRO A C 1
ATOM 2708 O O . PRO A 1 329 ? -6.239 -28.056 -4.488 1.00 75.81 329 PRO A O 1
ATOM 2711 N N . VAL A 1 330 ? -5.027 -26.260 -5.077 1.00 74.50 330 VAL A N 1
ATOM 2712 C CA . VAL A 1 330 ? -6.045 -25.741 -5.989 1.00 74.50 330 VAL A CA 1
ATOM 2713 C C . VAL A 1 330 ? -6.122 -26.712 -7.159 1.00 74.50 330 VAL A C 1
ATOM 2715 O O . VAL A 1 330 ? -5.200 -26.783 -7.978 1.00 74.50 330 VAL A O 1
ATOM 2718 N N . ILE A 1 331 ? -7.209 -27.480 -7.218 1.00 81.25 331 ILE A N 1
ATOM 2719 C CA . ILE A 1 331 ? -7.477 -28.402 -8.318 1.00 81.25 331 ILE A CA 1
ATOM 2720 C C . ILE A 1 331 ? -7.598 -27.550 -9.579 1.00 81.25 331 ILE A C 1
ATOM 2722 O O . ILE A 1 331 ? -8.522 -26.747 -9.720 1.00 81.25 331 ILE A O 1
ATOM 2726 N N . ARG A 1 332 ? -6.624 -27.675 -10.487 1.00 66.50 332 ARG A N 1
ATOM 2727 C CA . ARG A 1 332 ? -6.701 -26.979 -11.771 1.00 66.50 332 ARG A CA 1
ATOM 2728 C C . ARG A 1 332 ? -7.905 -27.527 -12.538 1.00 66.50 332 ARG A C 1
ATOM 2730 O O . ARG A 1 332 ? -8.037 -28.751 -12.617 1.00 66.50 332 ARG A O 1
ATOM 2737 N N . PRO A 1 333 ? -8.745 -26.664 -13.133 1.00 72.69 333 PRO A N 1
ATOM 2738 C CA . PRO A 1 333 ? -9.807 -27.131 -14.008 1.00 72.69 333 PRO A CA 1
ATOM 2739 C C . PRO A 1 333 ? -9.198 -27.997 -15.113 1.00 72.69 333 PRO A C 1
ATOM 2741 O O . PRO A 1 333 ? -8.214 -27.598 -15.745 1.00 72.69 333 PRO A O 1
ATOM 2744 N N . LYS A 1 334 ? -9.763 -29.184 -15.345 1.00 74.00 334 LYS A N 1
ATOM 2745 C CA . LYS A 1 334 ? -9.422 -29.971 -16.531 1.00 74.00 334 LYS A CA 1
ATOM 2746 C C . LYS A 1 334 ? -10.003 -29.238 -17.737 1.00 74.00 334 LYS A C 1
ATOM 2748 O O . LYS A 1 334 ? -11.213 -29.053 -17.820 1.00 74.00 334 LYS A O 1
ATOM 2753 N N . PHE A 1 335 ? -9.141 -28.790 -18.646 1.00 65.81 335 PHE A N 1
ATOM 2754 C CA . PHE A 1 335 ? -9.578 -28.209 -19.911 1.00 65.81 335 PHE A CA 1
ATOM 2755 C C . PHE A 1 335 ? -10.049 -29.340 -20.823 1.00 65.81 335 PHE A C 1
ATOM 2757 O O . PHE A 1 335 ? -9.249 -29.978 -21.510 1.00 65.81 335 PHE A O 1
ATOM 2764 N N . THR A 1 336 ? -11.348 -29.610 -20.787 1.00 76.38 336 THR A N 1
ATOM 2765 C CA . THR A 1 336 ? -12.008 -30.534 -21.703 1.00 76.38 336 THR A CA 1
ATOM 2766 C C . THR A 1 336 ? -12.512 -29.770 -22.921 1.00 76.38 336 THR A C 1
ATOM 2768 O O . THR A 1 336 ? -12.900 -28.601 -22.839 1.00 76.38 336 THR A O 1
ATOM 2771 N N . CYS A 1 337 ? -12.470 -30.404 -24.090 1.00 66.06 337 CYS A N 1
ATOM 2772 C CA . CYS A 1 337 ? -13.147 -29.860 -25.257 1.00 66.06 337 CYS A CA 1
ATOM 2773 C C . CYS A 1 337 ? -14.670 -30.000 -25.089 1.00 66.06 337 CYS A C 1
ATOM 2775 O O . CYS A 1 337 ? -15.163 -30.679 -24.189 1.00 66.06 337 CYS A O 1
ATOM 2777 N N . ARG A 1 338 ? -15.436 -29.409 -26.010 1.00 72.69 338 ARG A N 1
ATOM 2778 C CA . ARG A 1 338 ? -16.907 -29.520 -26.048 1.00 72.69 338 ARG A CA 1
ATOM 2779 C C . ARG A 1 338 ? -17.449 -30.959 -26.128 1.00 72.69 338 ARG A C 1
ATOM 2781 O O . ARG A 1 338 ? -18.633 -31.152 -25.904 1.00 72.69 338 ARG A O 1
ATOM 2788 N N . HIS A 1 339 ? -16.602 -31.937 -26.454 1.00 77.44 339 HIS A N 1
ATOM 2789 C CA . HIS A 1 339 ? -16.940 -33.362 -26.512 1.00 77.44 339 HIS A CA 1
ATOM 2790 C C . HIS A 1 339 ? -16.407 -34.157 -25.302 1.00 77.44 339 HIS A C 1
ATOM 2792 O O . HIS A 1 339 ? -16.402 -35.376 -25.336 1.00 77.44 339 HIS A O 1
ATOM 2798 N N . GLY A 1 340 ? -15.910 -33.494 -24.249 1.00 77.19 340 GLY A N 1
ATOM 2799 C CA . GLY A 1 340 ? -15.420 -34.154 -23.030 1.00 77.19 340 GLY A CA 1
ATOM 2800 C C . GLY A 1 340 ? -13.962 -34.629 -23.077 1.00 77.19 340 GLY A C 1
ATOM 2801 O O . GLY A 1 340 ? -13.386 -34.912 -22.031 1.00 77.19 340 GLY A O 1
ATOM 2802 N N . GLU A 1 341 ? -13.332 -34.632 -24.252 1.00 79.50 341 GLU A N 1
ATOM 2803 C CA . GLU A 1 341 ? -11.942 -35.075 -24.424 1.00 79.50 341 GLU A CA 1
ATOM 2804 C C . GLU A 1 341 ? -10.908 -34.091 -23.863 1.00 79.50 341 GLU A C 1
ATOM 2806 O O . GLU A 1 341 ? -11.113 -32.872 -23.871 1.00 79.50 341 GLU A O 1
ATOM 2811 N N . SER A 1 342 ? -9.755 -34.612 -23.431 1.00 75.62 342 SER A N 1
ATOM 2812 C CA . SER A 1 342 ? -8.633 -33.793 -22.949 1.00 75.62 342 SER A CA 1
ATOM 2813 C C . SER A 1 342 ? -8.020 -32.964 -24.082 1.00 75.62 342 SER A C 1
ATOM 2815 O O . SER A 1 342 ? -7.644 -33.495 -25.127 1.00 75.62 342 SER A O 1
ATOM 2817 N N . MET A 1 343 ? -7.882 -31.650 -23.883 1.00 65.81 343 MET A N 1
ATOM 2818 C CA . MET A 1 343 ? -7.285 -30.779 -24.900 1.00 65.81 343 MET A CA 1
ATOM 2819 C C . MET A 1 343 ? -5.758 -30.939 -24.971 1.00 65.81 343 MET A C 1
ATOM 2821 O O . MET A 1 343 ? -5.067 -30.884 -23.953 1.00 65.81 343 MET A O 1
ATOM 2825 N N . LYS A 1 344 ? -5.215 -31.086 -26.188 1.00 65.56 344 LYS A N 1
ATOM 2826 C CA . LYS A 1 344 ? -3.764 -31.072 -26.445 1.00 65.56 344 LYS A CA 1
ATOM 2827 C C . LYS A 1 344 ? -3.239 -29.630 -26.407 1.00 65.56 344 LYS A C 1
ATOM 2829 O O . LYS A 1 344 ? -3.829 -28.735 -27.008 1.00 65.56 344 LYS A O 1
ATOM 2834 N N . HIS A 1 345 ? -2.118 -29.400 -25.724 1.00 56.97 345 HIS A N 1
ATOM 2835 C CA . HIS A 1 345 ? -1.433 -28.106 -25.731 1.00 56.97 345 HIS A CA 1
ATOM 2836 C C . HIS A 1 345 ? -0.625 -27.951 -27.025 1.00 56.97 345 HIS A C 1
ATOM 2838 O O . HIS A 1 345 ? 0.306 -28.716 -27.258 1.00 56.97 345 HIS A O 1
ATOM 2844 N N . ILE A 1 346 ? -0.951 -26.949 -27.844 1.00 54.00 346 ILE A N 1
ATOM 2845 C CA . ILE A 1 346 ? -0.136 -26.560 -29.001 1.00 54.00 346 ILE A CA 1
ATOM 2846 C C . ILE A 1 346 ? 0.705 -25.352 -28.575 1.00 54.00 346 ILE A C 1
ATOM 2848 O O . ILE A 1 346 ? 0.161 -24.305 -28.224 1.00 54.00 346 ILE A O 1
ATOM 2852 N N . ALA A 1 347 ? 2.026 -25.516 -28.532 1.00 43.03 347 ALA A N 1
ATOM 2853 C CA . ALA A 1 347 ? 2.960 -24.432 -28.249 1.00 43.03 347 ALA A CA 1
ATOM 2854 C C . ALA A 1 347 ? 3.352 -23.746 -29.562 1.00 43.03 347 ALA A C 1
ATOM 2856 O O . ALA A 1 347 ? 3.781 -24.413 -30.499 1.00 43.03 347 ALA A O 1
ATOM 2857 N N . PHE A 1 348 ? 3.231 -22.420 -29.618 1.00 49.16 348 PHE A N 1
ATOM 2858 C CA . PHE A 1 348 ? 3.665 -21.617 -30.761 1.00 49.16 348 PHE A CA 1
ATOM 2859 C C . PHE A 1 348 ? 4.880 -20.771 -30.368 1.00 49.16 348 PHE A C 1
ATOM 2861 O O . PHE A 1 348 ? 4.912 -20.185 -29.283 1.00 49.16 348 PHE A O 1
ATOM 2868 N N . SER A 1 349 ? 5.877 -20.687 -31.250 1.00 41.69 349 SER A N 1
ATOM 2869 C CA . SER A 1 349 ? 6.961 -19.708 -31.158 1.00 41.69 349 SER A CA 1
ATOM 2870 C C . SER A 1 349 ? 6.592 -18.475 -31.978 1.00 41.69 349 SER A C 1
ATOM 2872 O O . SER A 1 349 ? 6.407 -18.572 -33.188 1.00 41.69 349 SER A O 1
ATOM 2874 N N . PHE A 1 350 ? 6.499 -17.313 -31.337 1.00 46.97 350 PHE A N 1
ATOM 2875 C CA . PHE A 1 350 ? 6.307 -16.053 -32.051 1.00 46.97 350 PHE A CA 1
ATOM 2876 C C . PHE A 1 350 ? 7.619 -15.654 -32.733 1.00 46.97 350 PHE A C 1
ATOM 2878 O O . PHE A 1 350 ? 8.605 -15.365 -32.052 1.00 46.97 350 PHE A O 1
ATOM 2885 N N . VAL A 1 351 ? 7.628 -15.627 -34.065 1.00 45.75 351 VAL A N 1
ATOM 2886 C CA . VAL A 1 351 ? 8.648 -14.898 -34.824 1.00 45.75 351 VAL A CA 1
ATOM 2887 C C . VAL A 1 351 ? 8.235 -13.429 -34.796 1.00 45.75 351 VAL A C 1
ATOM 2889 O O . VAL A 1 351 ? 7.077 -13.094 -35.037 1.00 45.75 351 VAL A O 1
ATOM 2892 N N . LYS A 1 352 ? 9.159 -12.558 -34.392 1.00 38.25 352 LYS A N 1
ATOM 2893 C CA . LYS A 1 352 ? 8.932 -11.113 -34.291 1.00 38.25 352 LYS A CA 1
ATOM 2894 C C . LYS A 1 352 ? 8.510 -10.589 -35.680 1.00 38.25 352 LYS A C 1
ATOM 2896 O O . LYS A 1 352 ? 9.236 -10.882 -36.627 1.00 38.25 352 LYS A O 1
ATOM 2901 N N . PRO A 1 353 ? 7.397 -9.846 -35.827 1.00 43.66 353 PRO A N 1
ATOM 2902 C CA . PRO A 1 353 ? 7.113 -9.154 -37.081 1.00 43.66 353 PRO A CA 1
ATOM 2903 C C . PRO A 1 353 ? 8.247 -8.156 -37.343 1.00 43.66 353 PRO A C 1
ATOM 2905 O O . PRO A 1 353 ? 8.652 -7.452 -36.410 1.00 43.66 353 PRO A O 1
ATOM 2908 N N . THR A 1 354 ? 8.793 -8.179 -38.559 1.00 40.22 354 THR A N 1
ATOM 2909 C CA . THR A 1 354 ? 9.787 -7.214 -39.057 1.00 40.22 354 THR A CA 1
ATOM 2910 C C . THR A 1 354 ? 9.241 -5.802 -39.068 1.00 40.22 354 THR A C 1
ATOM 2912 O O . THR A 1 354 ? 8.062 -5.652 -39.466 1.00 40.22 354 THR A O 1
#

pLDDT: mean 76.45, std 13.08, range [38.25, 96.38]

Mean predicted aligned error: 16.97 Å

Foldseek 3Di:
DDPVQVVVQVVLLVLLLVQCVVV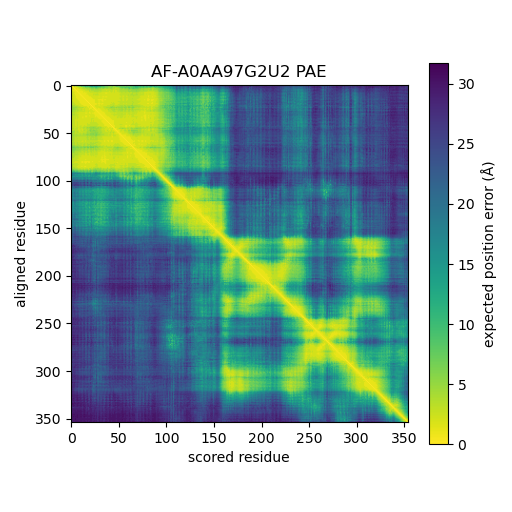VHDPVLSVLLSVLQVVLCVVVVGHPLPDDPVSVLVVLVVCVVVDDPVSSVSSVVSSCSSQCRRVVHHDDDDPDDDDPDDPDFDADEDPVRLVVVLVVPPDPVVSVLSCCCVVVVDDPVRSVPDDPLQADPVVRDGNDDDDDDDDQWAADPVVRDIGGNPDQFPDDFQVCQQVVVVVVVVVCVVVVNDDPVNVVVHDPGDGGDTHRPDVCVVVCVVLVCLVPDAPDDPVQFPDDPPQKTKGWHQHPVVSHTDIDIDGPVVVVVVRCVPPDPPPDDSDDDDDCRHPVNVVVVVVVCVNVVPDDDDDDPDPPDQDADPVRHGDDDDDDDDDDDD